Protein AF-A0A7S3T0Y3-F1 (afdb_monomer_lite)

Secondary structure (DSSP, 8-state):
----HHHHHHHHHHHHHHHHHHHHHHHHHHHHHHHHHHHHHHHHHHHHHHHHHHHHHHHHHHHHHHHHHHHHHHHHTTS-TTHHHHHHHHHHHHHHHHHHS---S--------------TT------TTTS---SS-------------------S-PPP---HHHHHHHHHTT-PPPSSTTSHHHHHHHHHHHHHHHHHHHHHHHHHHHHHHHHHHHH---HHHHHHHHHHHHHHHHHTT--

InterPro domains:
  IPR039604 Nuclear segregation protein Bfr1 [PTHR31027] (7-240)

Organism: NCBI:txid141414

Structure (mmCIF, N/CA/C/O backbone):
data_AF-A0A7S3T0Y3-F1
#
_entry.id   AF-A0A7S3T0Y3-F1
#
loop_
_atom_site.group_PDB
_atom_site.id
_atom_site.type_symbol
_atom_site.label_atom_id
_atom_site.label_alt_id
_atom_site.label_comp_id
_atom_site.label_asym_id
_atom_site.label_entity_id
_atom_site.label_seq_id
_atom_site.pdbx_PDB_ins_code
_atom_site.Cartn_x
_atom_site.Cartn_y
_atom_site.Cartn_z
_atom_site.occupancy
_atom_site.B_iso_or_equiv
_atom_site.auth_seq_id
_atom_site.auth_comp_id
_atom_site.auth_asym_id
_atom_site.auth_atom_id
_atom_site.pdbx_PDB_model_num
ATOM 1 N N . MET A 1 1 ? 24.083 -20.810 -92.369 1.00 47.91 1 MET A N 1
ATOM 2 C CA . MET A 1 1 ? 25.104 -20.615 -91.318 1.00 47.91 1 MET A CA 1
ATOM 3 C C . MET A 1 1 ? 25.286 -19.117 -91.179 1.00 47.91 1 MET A C 1
ATOM 5 O O . MET A 1 1 ? 25.983 -18.527 -91.988 1.00 47.91 1 MET A O 1
ATOM 9 N N . GLY A 1 2 ? 24.485 -18.499 -90.310 1.00 53.88 2 GLY A N 1
ATOM 10 C CA . GLY A 1 2 ? 24.448 -17.044 -90.142 1.00 53.88 2 GLY A CA 1
ATOM 11 C C . GLY A 1 2 ? 25.612 -16.555 -89.286 1.00 53.88 2 GLY A C 1
ATOM 12 O O . GLY A 1 2 ? 26.162 -17.326 -88.506 1.00 53.88 2 GLY A O 1
ATOM 13 N N . ASP A 1 3 ? 25.981 -15.298 -89.484 1.00 61.59 3 ASP A N 1
ATOM 14 C CA . ASP A 1 3 ? 27.114 -14.595 -88.888 1.00 61.59 3 ASP A CA 1
ATOM 15 C C . ASP A 1 3 ? 27.085 -14.596 -87.342 1.00 61.59 3 ASP A C 1
ATOM 17 O O . ASP A 1 3 ? 26.397 -13.800 -86.710 1.00 61.59 3 ASP A O 1
ATOM 21 N N . MET A 1 4 ? 27.804 -15.543 -86.729 1.00 67.56 4 MET A N 1
ATOM 22 C CA . MET A 1 4 ? 27.946 -15.685 -85.269 1.00 67.56 4 MET A CA 1
ATOM 23 C C . MET A 1 4 ? 29.211 -14.997 -84.725 1.00 67.56 4 MET A C 1
ATOM 25 O O . MET A 1 4 ? 29.396 -14.943 -83.512 1.00 67.56 4 MET A O 1
ATOM 29 N N . GLY A 1 5 ? 30.088 -14.480 -85.593 1.00 77.75 5 GLY A N 1
ATOM 30 C CA . GLY A 1 5 ? 31.345 -13.821 -85.218 1.00 77.75 5 GLY A CA 1
ATOM 31 C C . GLY A 1 5 ? 31.182 -12.595 -84.304 1.00 77.75 5 GLY A C 1
ATOM 32 O O . GLY A 1 5 ? 31.817 -12.566 -83.248 1.00 77.75 5 GLY A O 1
ATOM 33 N N . PRO A 1 6 ? 30.313 -11.616 -84.631 1.00 80.12 6 PRO A N 1
ATOM 34 C CA . PRO A 1 6 ? 30.110 -10.437 -83.783 1.00 80.12 6 PRO A CA 1
ATOM 35 C C . PRO A 1 6 ? 29.461 -10.781 -82.432 1.00 80.12 6 PRO A C 1
ATOM 37 O O . PRO A 1 6 ? 29.853 -10.238 -81.404 1.00 80.12 6 PRO A O 1
ATOM 40 N N . ILE A 1 7 ? 28.555 -11.764 -82.401 1.00 81.06 7 ILE A N 1
ATOM 41 C CA . ILE A 1 7 ? 27.900 -12.231 -81.165 1.00 81.06 7 ILE A CA 1
ATOM 42 C C . ILE A 1 7 ? 28.908 -12.916 -80.224 1.00 81.06 7 ILE A C 1
ATOM 44 O O . ILE A 1 7 ? 28.815 -12.787 -79.003 1.00 81.06 7 ILE A O 1
ATOM 48 N N . ILE A 1 8 ? 29.886 -13.645 -80.772 1.00 80.81 8 ILE A N 1
ATOM 49 C CA . ILE A 1 8 ? 30.951 -14.277 -79.979 1.00 80.81 8 ILE A CA 1
ATOM 50 C C . ILE A 1 8 ? 31.874 -13.212 -79.369 1.00 80.81 8 ILE A C 1
ATOM 52 O O . ILE A 1 8 ? 32.195 -13.314 -78.187 1.00 80.81 8 ILE A 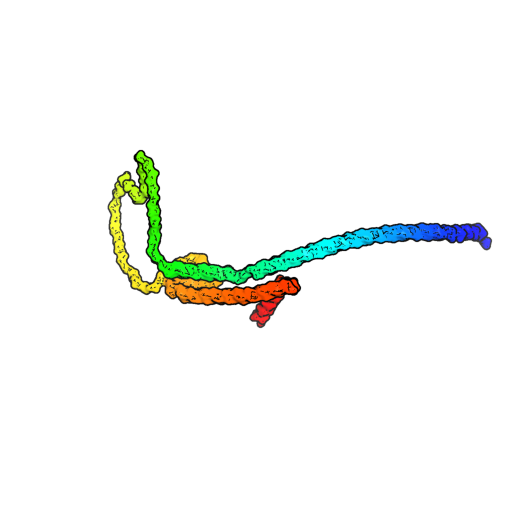O 1
ATOM 56 N N . ALA A 1 9 ? 32.230 -12.165 -80.120 1.00 82.12 9 ALA A N 1
ATOM 57 C CA . ALA A 1 9 ? 33.048 -11.061 -79.615 1.00 82.12 9 ALA A CA 1
ATOM 58 C C . ALA A 1 9 ? 32.348 -10.283 -78.483 1.00 82.12 9 ALA A C 1
ATOM 60 O O . ALA A 1 9 ? 32.937 -10.079 -77.422 1.00 82.12 9 ALA A O 1
ATOM 61 N N . GLU A 1 10 ? 31.066 -9.937 -78.647 1.00 82.12 10 GLU A N 1
ATOM 62 C CA . GLU A 1 10 ? 30.271 -9.288 -77.593 1.00 82.12 10 GLU A CA 1
ATOM 63 C C . GLU A 1 10 ? 30.148 -10.169 -76.340 1.00 82.12 10 GLU A C 1
ATOM 65 O O . GLU A 1 10 ? 30.273 -9.689 -75.209 1.00 82.12 10 GLU A O 1
ATOM 70 N N . LYS A 1 11 ? 29.962 -11.483 -76.519 1.00 84.75 11 LYS A N 1
ATOM 71 C CA . LYS A 1 11 ? 29.924 -12.442 -75.409 1.00 84.75 11 LYS A CA 1
ATOM 72 C C . LYS A 1 11 ? 31.258 -12.498 -74.664 1.00 84.75 11 LYS A C 1
ATOM 74 O O . LYS A 1 11 ? 31.254 -12.572 -73.437 1.00 84.75 11 LYS A O 1
ATOM 79 N N . GLU A 1 12 ? 32.385 -12.476 -75.368 1.00 84.69 12 GLU A N 1
ATOM 80 C CA . GLU A 1 12 ? 33.714 -12.484 -74.751 1.00 84.69 12 GLU A CA 1
ATOM 81 C C . GLU A 1 12 ? 34.021 -11.180 -74.010 1.00 84.69 12 GLU A C 1
ATOM 83 O O . GLU A 1 12 ? 34.581 -11.223 -72.914 1.00 84.69 12 GLU A O 1
ATOM 88 N N . GLU A 1 13 ? 33.615 -10.029 -74.548 1.00 84.50 13 GLU A N 1
ATOM 89 C CA . GLU A 1 13 ? 33.744 -8.741 -73.860 1.00 84.50 13 GLU A CA 1
ATOM 90 C C . GLU A 1 13 ? 32.907 -8.691 -72.579 1.00 84.50 13 GLU A C 1
ATOM 92 O O . GLU A 1 13 ? 33.410 -8.324 -71.514 1.00 84.50 13 GLU A O 1
ATOM 97 N N . ILE A 1 14 ? 31.644 -9.118 -72.647 1.00 83.88 14 ILE A N 1
ATOM 98 C CA . ILE A 1 14 ? 30.763 -9.189 -71.476 1.00 83.88 14 ILE A CA 1
ATOM 99 C C . ILE A 1 14 ? 31.303 -10.209 -70.465 1.00 83.88 14 ILE A C 1
ATOM 101 O O . ILE A 1 14 ? 31.349 -9.929 -69.267 1.00 83.88 14 ILE A O 1
ATOM 105 N N . SER A 1 15 ? 31.787 -11.363 -70.930 1.00 82.31 15 SER A N 1
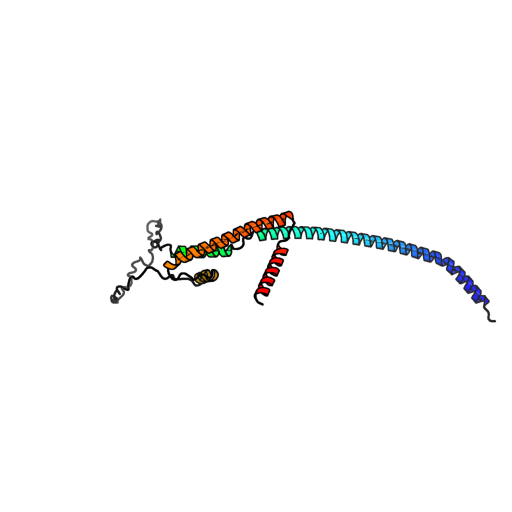ATOM 106 C CA . SER A 1 15 ? 32.363 -12.398 -70.068 1.00 82.31 15 SER A CA 1
ATOM 107 C C . SER A 1 15 ? 33.639 -11.952 -69.351 1.00 82.31 15 SER A C 1
ATOM 109 O O . SER A 1 15 ? 33.945 -12.530 -68.311 1.00 82.31 15 SER A O 1
ATOM 111 N N . LYS A 1 16 ? 34.374 -10.959 -69.869 1.00 87.50 16 LYS A N 1
ATOM 112 C CA . LYS A 1 16 ? 35.549 -10.363 -69.206 1.00 87.50 16 LYS A CA 1
ATOM 113 C C . LYS A 1 16 ? 35.163 -9.272 -68.202 1.00 87.50 16 LYS A C 1
ATOM 115 O O . LYS A 1 16 ? 35.709 -9.245 -67.106 1.00 87.50 16 LYS A O 1
ATOM 120 N N . ARG A 1 17 ? 34.146 -8.456 -68.503 1.00 85.50 17 ARG A N 1
ATOM 121 C CA . ARG A 1 17 ? 33.648 -7.405 -67.587 1.00 85.50 17 ARG A CA 1
ATOM 122 C C . ARG A 1 17 ? 32.938 -7.961 -66.344 1.00 85.50 17 ARG A C 1
ATOM 124 O O . ARG A 1 17 ? 32.927 -7.332 -65.286 1.00 85.50 17 ARG A O 1
ATOM 131 N N . ILE A 1 18 ? 32.329 -9.145 -66.445 1.00 82.56 18 ILE A N 1
ATOM 132 C CA . ILE A 1 18 ? 31.650 -9.805 -65.316 1.00 82.56 18 ILE A CA 1
ATOM 133 C C . ILE A 1 18 ? 32.613 -10.115 -64.151 1.00 82.56 18 ILE A C 1
ATOM 135 O O . ILE A 1 18 ? 32.340 -9.660 -63.043 1.00 82.56 18 ILE A O 1
ATOM 139 N N . PRO A 1 19 ? 33.725 -10.855 -64.326 1.00 84.62 19 PRO A N 1
ATOM 140 C CA . PRO A 1 19 ? 34.643 -11.148 -63.226 1.00 84.62 19 PRO A CA 1
ATOM 141 C C . PRO A 1 19 ? 35.353 -9.904 -62.680 1.00 84.62 19 PRO A C 1
ATOM 143 O O . PRO A 1 19 ? 35.719 -9.914 -61.511 1.00 84.62 19 PRO A O 1
ATOM 146 N N . GLU A 1 20 ? 35.500 -8.837 -63.472 1.00 83.94 20 GLU A N 1
ATOM 147 C CA . GLU A 1 20 ? 36.096 -7.564 -63.037 1.00 83.94 20 GLU A CA 1
ATOM 148 C C . GLU A 1 20 ? 35.174 -6.766 -62.099 1.00 83.94 20 GLU A C 1
ATOM 150 O O . GLU A 1 20 ? 35.629 -6.222 -61.098 1.00 83.94 20 GLU A O 1
ATOM 155 N N . THR A 1 21 ? 33.862 -6.761 -62.352 1.00 88.31 21 THR A N 1
ATOM 156 C CA . THR A 1 21 ? 32.872 -6.022 -61.534 1.00 88.31 21 THR A CA 1
ATOM 157 C C . THR A 1 21 ? 32.388 -6.796 -60.299 1.00 88.31 21 THR A C 1
ATOM 159 O O . THR A 1 21 ? 31.852 -6.224 -59.345 1.00 88.31 21 THR A O 1
ATOM 162 N N . MET A 1 22 ? 32.573 -8.118 -60.277 1.00 86.62 22 MET A N 1
ATOM 163 C CA . MET A 1 22 ? 32.226 -8.985 -59.144 1.00 86.62 22 MET A CA 1
ATOM 164 C C . MET A 1 22 ? 32.971 -8.672 -57.829 1.00 86.62 22 MET A C 1
ATOM 166 O O . MET A 1 22 ? 32.288 -8.634 -56.799 1.00 86.62 22 MET A O 1
ATOM 170 N N . PRO A 1 23 ? 34.306 -8.461 -57.794 1.00 91.00 23 PRO A N 1
ATOM 171 C CA . PRO A 1 23 ? 35.015 -8.119 -56.563 1.00 91.00 23 PRO A CA 1
ATOM 172 C C . PRO A 1 23 ? 34.569 -6.765 -56.015 1.00 91.00 23 PRO A C 1
ATOM 174 O O . PRO A 1 23 ? 34.269 -6.691 -54.831 1.00 91.00 23 PRO A O 1
ATOM 177 N N . GLU A 1 24 ? 34.410 -5.749 -56.868 1.00 88.75 24 GLU A N 1
ATOM 178 C CA . GLU A 1 24 ? 33.928 -4.417 -56.468 1.00 88.75 24 GLU A CA 1
ATOM 179 C C . GLU A 1 24 ? 32.523 -4.477 -55.856 1.00 88.75 24 GLU A C 1
ATOM 181 O O . GLU A 1 24 ? 32.228 -3.858 -54.835 1.00 88.75 24 GLU A O 1
ATOM 186 N N . ARG A 1 25 ? 31.632 -5.290 -56.431 1.00 91.38 25 ARG A N 1
ATOM 187 C CA . ARG A 1 25 ? 30.303 -5.513 -55.851 1.00 91.38 25 ARG A CA 1
ATOM 188 C C . ARG A 1 25 ? 30.384 -6.227 -54.502 1.00 91.38 25 ARG A C 1
ATOM 190 O O . ARG A 1 25 ? 29.569 -5.960 -53.619 1.00 91.38 25 ARG A O 1
ATOM 197 N N . ASN A 1 26 ? 31.291 -7.188 -54.355 1.00 92.50 26 ASN A N 1
ATOM 198 C CA . ASN A 1 26 ? 31.434 -7.938 -53.112 1.00 92.50 26 ASN A CA 1
ATOM 199 C C . ASN A 1 26 ? 32.039 -7.060 -52.005 1.00 92.50 26 ASN A C 1
ATOM 201 O O . ASN A 1 26 ? 31.485 -7.055 -50.911 1.00 92.50 26 ASN A O 1
ATOM 205 N N . THR A 1 27 ? 33.052 -6.235 -52.296 1.00 94.06 27 THR A N 1
ATOM 206 C CA . THR A 1 27 ? 33.611 -5.278 -51.323 1.00 94.06 27 THR A CA 1
ATOM 207 C C . THR A 1 27 ? 32.564 -4.264 -50.873 1.00 94.06 27 THR A C 1
ATOM 209 O O . THR A 1 27 ? 32.367 -4.094 -49.675 1.00 94.06 27 THR A O 1
ATOM 212 N N . LEU A 1 28 ? 31.795 -3.681 -51.801 1.00 93.38 28 LEU A N 1
ATOM 213 C CA . LEU A 1 28 ? 30.708 -2.757 -51.455 1.00 93.38 28 LEU A CA 1
ATOM 214 C C . LEU A 1 28 ? 29.619 -3.421 -50.596 1.00 93.38 28 LEU A C 1
ATOM 216 O O . LEU A 1 28 ? 29.077 -2.798 -49.683 1.00 93.38 28 LEU A O 1
ATOM 220 N N . ARG A 1 29 ? 29.292 -4.694 -50.860 1.00 94.31 29 ARG A N 1
ATOM 221 C CA . ARG A 1 29 ? 28.343 -5.460 -50.033 1.00 94.31 29 ARG A CA 1
ATOM 222 C C . ARG A 1 29 ? 28.892 -5.738 -48.643 1.00 94.31 29 ARG A C 1
ATOM 224 O O . ARG A 1 29 ? 28.132 -5.650 -47.681 1.00 94.31 29 ARG A O 1
ATOM 231 N N . ASP A 1 30 ? 30.165 -6.086 -48.535 1.00 95.62 30 ASP A N 1
ATOM 232 C CA . ASP A 1 30 ? 30.789 -6.417 -47.258 1.00 95.62 30 ASP A CA 1
ATOM 233 C C . ASP A 1 30 ? 30.996 -5.162 -46.401 1.00 95.62 30 ASP A C 1
ATOM 235 O O . ASP A 1 30 ? 30.686 -5.186 -45.212 1.00 95.62 30 ASP A O 1
ATOM 239 N N . GLU A 1 31 ? 31.369 -4.030 -47.002 1.00 95.31 31 GLU A N 1
ATOM 240 C CA . GLU A 1 31 ? 31.413 -2.723 -46.334 1.00 95.31 31 GLU A CA 1
ATOM 241 C C . GLU A 1 31 ? 30.031 -2.270 -45.853 1.00 95.31 31 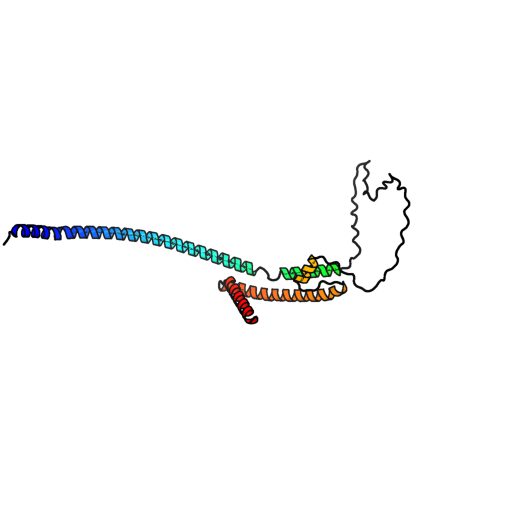GLU A C 1
ATOM 243 O O . GLU A 1 31 ? 29.885 -1.788 -44.727 1.00 95.31 31 GLU A O 1
ATOM 248 N N . PHE A 1 32 ? 28.997 -2.437 -46.686 1.00 95.94 32 PHE A N 1
ATOM 249 C CA . PHE A 1 32 ? 27.626 -2.117 -46.295 1.00 95.94 32 PHE A CA 1
ATOM 250 C C . PHE A 1 32 ? 27.156 -3.006 -45.139 1.00 95.94 32 PHE A C 1
ATOM 252 O O . PHE A 1 32 ? 26.620 -2.502 -44.154 1.00 95.94 32 PHE A O 1
ATOM 259 N N . ARG A 1 33 ? 27.416 -4.317 -45.212 1.00 96.00 33 ARG A N 1
ATOM 260 C CA . ARG A 1 33 ? 27.099 -5.264 -44.135 1.00 96.00 33 ARG A CA 1
ATOM 261 C C . ARG A 1 33 ? 27.860 -4.956 -42.851 1.00 96.00 33 ARG A C 1
ATOM 263 O O . ARG A 1 33 ? 27.278 -5.102 -41.782 1.00 96.00 33 ARG A O 1
ATOM 270 N N . ALA A 1 34 ? 29.125 -4.547 -42.933 1.00 96.31 34 ALA A N 1
ATOM 271 C CA . ALA A 1 34 ? 29.917 -4.168 -41.766 1.00 96.31 34 ALA A CA 1
ATOM 272 C C . ALA A 1 34 ? 29.298 -2.954 -41.057 1.00 96.31 34 ALA A C 1
ATOM 274 O O . ALA A 1 34 ? 28.994 -3.030 -39.868 1.00 96.31 34 ALA A O 1
ATOM 275 N N . LYS A 1 35 ? 28.986 -1.890 -41.809 1.00 95.31 35 LYS A N 1
ATOM 276 C CA . LYS A 1 35 ? 28.321 -0.688 -41.275 1.00 95.31 35 LYS A CA 1
ATOM 277 C C . LYS A 1 35 ? 26.928 -0.990 -40.722 1.00 95.31 35 LYS A C 1
ATOM 279 O O . LYS A 1 35 ? 26.544 -0.472 -39.677 1.00 95.31 35 LYS A O 1
ATOM 284 N N . GLU A 1 36 ? 26.167 -1.851 -41.395 1.00 96.19 36 GLU A N 1
ATOM 285 C CA . GLU A 1 36 ? 24.853 -2.282 -40.918 1.00 96.19 36 GLU A CA 1
ATOM 286 C C . GLU A 1 36 ? 24.959 -3.077 -39.608 1.00 96.19 36 GLU A C 1
ATOM 288 O O . GLU A 1 36 ? 24.166 -2.864 -38.691 1.00 96.19 36 GLU A O 1
ATOM 293 N N . GLN A 1 37 ? 25.947 -3.965 -39.481 1.00 96.44 37 GLN A N 1
ATOM 294 C CA . GLN A 1 37 ? 26.194 -4.706 -38.244 1.00 96.44 37 GLN A CA 1
ATOM 295 C C . GLN A 1 37 ? 26.623 -3.789 -37.097 1.00 96.44 37 GLN A C 1
ATOM 297 O O . GLN A 1 37 ? 26.148 -3.975 -35.980 1.00 96.44 37 GLN A O 1
ATOM 302 N N . GLU A 1 38 ? 27.483 -2.802 -37.349 1.00 96.81 38 GLU A N 1
ATOM 303 C CA . GLU A 1 38 ? 27.880 -1.799 -36.352 1.00 96.81 38 GLU A CA 1
ATOM 304 C C . GLU A 1 38 ? 26.680 -0.985 -35.865 1.00 96.81 38 GLU A C 1
ATOM 306 O O . GLU A 1 38 ? 26.466 -0.855 -34.660 1.00 96.81 38 GLU A O 1
ATOM 311 N N . TYR A 1 39 ? 25.842 -0.511 -36.790 1.00 96.12 39 TYR A N 1
ATOM 312 C CA . TYR A 1 39 ? 24.625 0.215 -36.442 1.00 96.12 39 TYR A CA 1
ATOM 313 C C . TYR A 1 39 ? 23.645 -0.650 -35.639 1.00 96.12 39 TYR A C 1
ATOM 315 O O . TYR A 1 39 ? 23.097 -0.197 -34.634 1.00 96.12 39 TYR A O 1
ATOM 323 N N . ARG A 1 40 ? 23.446 -1.914 -36.037 1.00 96.50 40 ARG A N 1
ATOM 324 C CA . ARG A 1 40 ? 22.601 -2.862 -35.294 1.00 96.50 40 ARG A CA 1
ATOM 325 C C . ARG A 1 40 ? 23.136 -3.103 -33.882 1.00 96.50 40 ARG A C 1
ATOM 327 O O . ARG A 1 40 ? 22.359 -2.997 -32.941 1.00 96.50 40 ARG A O 1
ATOM 334 N N . LYS A 1 41 ? 24.445 -3.332 -33.722 1.00 97.31 41 LYS A N 1
ATOM 335 C CA . LYS A 1 41 ? 25.092 -3.492 -32.407 1.00 97.31 41 LYS A CA 1
ATOM 336 C C . LYS A 1 41 ? 24.880 -2.268 -31.519 1.00 97.31 41 LYS A C 1
ATOM 338 O O . LYS A 1 41 ? 24.433 -2.424 -30.391 1.00 97.31 41 LYS A O 1
ATOM 343 N N . TYR A 1 42 ? 25.099 -1.065 -32.050 1.00 96.88 42 TYR A N 1
ATOM 344 C CA . TYR A 1 42 ? 24.840 0.177 -31.319 1.00 96.88 42 TYR A CA 1
ATOM 345 C C . TYR A 1 42 ? 23.371 0.292 -30.875 1.00 96.88 42 TYR A C 1
ATOM 347 O O . TYR A 1 42 ? 23.078 0.597 -29.720 1.00 96.88 42 TYR A O 1
ATOM 355 N N . MET A 1 43 ? 22.422 -0.000 -31.769 1.00 96.62 43 MET A N 1
ATOM 356 C CA . MET A 1 43 ? 20.994 0.042 -31.440 1.00 96.62 43 MET A CA 1
ATOM 357 C C . MET A 1 43 ? 20.589 -1.021 -30.410 1.00 96.62 43 MET A C 1
ATOM 359 O O . MET A 1 43 ? 19.731 -0.758 -29.562 1.00 96.62 43 MET A O 1
ATOM 363 N N . ASP A 1 44 ? 21.195 -2.204 -30.464 1.00 96.69 44 ASP A N 1
ATOM 364 C CA . ASP A 1 44 ? 20.966 -3.274 -29.497 1.00 96.69 44 ASP A CA 1
ATOM 365 C C . ASP A 1 44 ? 21.561 -2.928 -28.126 1.00 96.69 44 ASP A C 1
ATOM 367 O O . ASP A 1 44 ? 20.898 -3.158 -27.116 1.00 96.69 44 ASP A O 1
ATOM 371 N N . GLU A 1 45 ? 22.733 -2.290 -28.071 1.00 95.94 45 GLU A N 1
ATOM 372 C CA . GLU A 1 45 ? 23.325 -1.758 -26.837 1.00 95.94 45 GLU A CA 1
ATOM 373 C C . GLU A 1 45 ? 22.427 -0.693 -26.196 1.00 95.94 45 GLU A C 1
ATOM 375 O O . GLU A 1 45 ? 22.104 -0.790 -25.011 1.00 95.94 45 GLU A O 1
ATOM 380 N N . VAL A 1 46 ? 21.925 0.263 -26.985 1.00 96.19 46 VAL A N 1
ATOM 381 C CA . VAL A 1 46 ? 20.979 1.287 -26.508 1.00 96.19 46 VAL A CA 1
ATOM 382 C C . VAL A 1 46 ? 19.684 0.649 -25.995 1.00 96.19 46 VAL A C 1
ATOM 384 O O . VAL A 1 46 ? 19.147 1.060 -24.961 1.00 96.19 46 VAL A O 1
ATOM 387 N N . ARG A 1 47 ? 19.156 -0.367 -26.693 1.00 96.12 47 ARG A N 1
ATOM 388 C CA . ARG A 1 47 ? 17.955 -1.088 -26.247 1.00 96.12 47 ARG A CA 1
ATOM 389 C C . ARG A 1 47 ? 18.226 -1.857 -24.955 1.00 96.12 47 ARG A C 1
ATOM 391 O O . ARG A 1 47 ? 17.401 -1.790 -24.045 1.00 96.12 47 ARG A O 1
ATOM 398 N N . ALA A 1 48 ? 19.360 -2.543 -24.858 1.00 96.56 48 ALA A N 1
ATOM 399 C CA . ALA A 1 48 ? 19.758 -3.294 -23.674 1.00 96.56 48 ALA A CA 1
ATOM 400 C C . ALA A 1 48 ? 19.953 -2.371 -22.464 1.00 96.56 48 ALA A C 1
ATOM 402 O O . ALA A 1 48 ? 19.510 -2.703 -21.368 1.00 96.56 48 ALA A O 1
ATOM 403 N N . GLU A 1 49 ? 20.547 -1.190 -22.648 1.00 94.62 49 GLU A N 1
ATOM 404 C CA . GLU A 1 49 ? 20.714 -0.205 -21.577 1.00 94.62 49 GLU A CA 1
ATOM 405 C C . GLU A 1 49 ? 19.362 0.324 -21.075 1.00 94.62 49 GLU A C 1
ATOM 407 O O . GLU A 1 49 ? 19.126 0.390 -19.867 1.00 94.62 49 GLU A O 1
ATOM 412 N N . ARG A 1 50 ? 18.429 0.632 -21.987 1.00 95.31 50 ARG A N 1
ATOM 413 C CA . ARG A 1 50 ? 17.061 1.036 -21.618 1.00 95.31 50 ARG A CA 1
ATOM 414 C C . ARG A 1 50 ? 16.304 -0.074 -20.899 1.00 95.31 50 ARG A C 1
ATOM 416 O O . ARG A 1 50 ? 15.617 0.202 -19.921 1.00 95.31 50 ARG A O 1
ATOM 423 N N . GLN A 1 51 ? 16.428 -1.316 -21.366 1.00 95.06 51 GLN A N 1
ATOM 424 C CA . GLN A 1 51 ? 15.802 -2.464 -20.713 1.00 95.06 51 GLN A CA 1
ATOM 425 C C . GLN A 1 51 ? 16.366 -2.678 -19.309 1.00 95.06 51 GLN A C 1
ATOM 427 O O . GLN A 1 51 ? 15.584 -2.844 -18.383 1.00 95.06 51 GLN A O 1
ATOM 432 N N . LYS A 1 52 ? 17.689 -2.592 -19.125 1.00 95.56 52 LYS A N 1
ATOM 433 C CA . LYS A 1 52 ? 18.321 -2.684 -17.800 1.00 95.56 52 LYS A CA 1
ATOM 434 C C . LYS A 1 52 ? 17.802 -1.606 -16.849 1.00 95.56 52 LYS A C 1
ATOM 436 O O . LYS A 1 52 ? 17.339 -1.947 -15.770 1.00 95.56 52 LYS A O 1
ATOM 441 N N . LYS A 1 53 ? 17.778 -0.340 -17.284 1.00 95.12 53 LYS A N 1
ATOM 442 C CA . LYS A 1 53 ? 17.233 0.780 -16.493 1.00 95.12 53 LYS A CA 1
ATOM 443 C C . LYS A 1 53 ? 15.762 0.571 -16.125 1.00 95.12 53 LYS A C 1
ATOM 445 O O . LYS A 1 53 ? 15.381 0.762 -14.978 1.00 95.12 53 LYS A O 1
ATOM 450 N N . SER A 1 54 ? 14.938 0.138 -17.080 1.00 93.69 54 SER A N 1
ATOM 451 C CA . SER A 1 54 ? 13.515 -0.121 -16.832 1.00 93.69 54 SER A CA 1
ATOM 452 C C . SER A 1 54 ? 13.281 -1.309 -15.897 1.00 93.69 54 SER A C 1
ATOM 454 O O . SER A 1 54 ? 12.351 -1.263 -15.095 1.00 93.69 54 SER A O 1
ATOM 456 N N . MET A 1 55 ? 14.089 -2.366 -15.999 1.00 94.94 55 MET A N 1
ATOM 457 C CA . MET A 1 55 ? 14.014 -3.521 -15.104 1.00 94.94 55 MET A CA 1
ATOM 458 C C . MET A 1 55 ? 14.441 -3.141 -13.689 1.00 94.94 55 MET A C 1
ATOM 460 O O . MET A 1 55 ? 13.724 -3.460 -12.751 1.00 94.94 55 MET A O 1
ATOM 464 N N . GLU A 1 56 ? 15.532 -2.390 -13.541 1.00 93.81 56 GLU A N 1
ATOM 465 C CA . GLU A 1 56 ? 16.007 -1.903 -12.243 1.00 93.81 56 GLU A CA 1
ATOM 466 C C . GLU A 1 56 ? 14.984 -0.976 -11.571 1.00 93.81 56 GLU A C 1
ATOM 468 O O . GLU A 1 56 ? 14.658 -1.162 -10.400 1.00 93.81 56 GLU A O 1
ATOM 473 N N . GLU A 1 57 ? 14.396 -0.034 -12.316 1.00 93.62 57 GLU A N 1
ATOM 474 C CA . GLU A 1 57 ? 13.336 0.835 -11.797 1.00 93.62 57 GLU A CA 1
ATOM 475 C C . GLU A 1 57 ? 12.095 0.028 -11.392 1.00 93.62 57 GLU A C 1
ATOM 477 O O . GLU A 1 57 ? 11.509 0.265 -10.337 1.00 93.62 57 GLU A O 1
ATOM 482 N N . ARG A 1 58 ? 11.697 -0.958 -12.205 1.00 93.44 58 ARG A N 1
ATOM 483 C CA . ARG A 1 58 ? 10.562 -1.831 -11.888 1.00 93.44 58 ARG A CA 1
ATOM 484 C C . ARG A 1 58 ? 10.839 -2.678 -10.650 1.00 93.44 58 ARG A C 1
ATOM 486 O O . ARG A 1 58 ? 9.955 -2.814 -9.814 1.00 93.44 58 ARG A O 1
ATOM 493 N N . GLU A 1 59 ? 12.039 -3.228 -10.514 1.00 94.12 59 GLU A N 1
ATOM 494 C CA . GLU A 1 59 ? 12.450 -3.991 -9.336 1.00 94.12 59 GLU A CA 1
ATOM 495 C C . GLU A 1 59 ? 12.495 -3.118 -8.081 1.00 94.12 59 GLU A C 1
ATOM 497 O O . GLU A 1 59 ? 12.036 -3.555 -7.028 1.00 94.12 59 GLU A O 1
ATOM 502 N N . ALA A 1 60 ? 12.990 -1.881 -8.178 1.00 93.38 60 ALA A N 1
ATOM 503 C CA . ALA A 1 60 ? 12.976 -0.926 -7.072 1.00 93.38 60 ALA A CA 1
ATOM 504 C C . ALA A 1 60 ? 11.542 -0.579 -6.650 1.00 93.38 60 ALA A C 1
ATOM 506 O O . ALA A 1 60 ? 11.211 -0.646 -5.468 1.00 93.38 60 ALA A O 1
ATOM 507 N N . ARG A 1 61 ? 10.669 -0.296 -7.623 1.00 91.69 61 ARG A N 1
ATOM 508 C CA . ARG A 1 61 ? 9.260 0.021 -7.374 1.00 91.69 61 ARG A CA 1
ATOM 509 C C . ARG A 1 61 ? 8.508 -1.165 -6.774 1.00 91.69 61 ARG A C 1
ATOM 511 O O . ARG A 1 61 ? 7.730 -0.987 -5.847 1.00 91.69 61 ARG A O 1
ATOM 518 N N . ASN A 1 62 ? 8.758 -2.376 -7.270 1.00 88.88 62 ASN A N 1
ATOM 519 C CA . ASN A 1 62 ? 8.177 -3.596 -6.712 1.00 88.88 62 ASN A CA 1
ATOM 520 C C . ASN A 1 62 ? 8.616 -3.793 -5.255 1.00 88.88 62 ASN A C 1
ATOM 522 O O . ASN A 1 62 ? 7.764 -4.019 -4.407 1.00 88.88 62 ASN A O 1
ATOM 526 N N . LYS A 1 63 ? 9.908 -3.614 -4.940 1.00 88.81 63 LYS A N 1
ATOM 527 C CA . LYS A 1 63 ? 10.411 -3.696 -3.557 1.00 88.81 63 LYS A CA 1
ATOM 528 C C . LYS A 1 63 ? 9.752 -2.661 -2.643 1.00 88.81 63 LYS A C 1
ATOM 530 O O . LYS A 1 63 ? 9.401 -2.990 -1.516 1.00 88.81 63 LYS A O 1
ATOM 535 N N . GLU A 1 64 ? 9.566 -1.430 -3.114 1.00 87.19 64 GLU A N 1
ATOM 536 C CA . GLU A 1 64 ? 8.862 -0.389 -2.355 1.00 87.19 64 GLU A CA 1
ATOM 537 C C . GLU A 1 64 ? 7.392 -0.760 -2.120 1.00 87.19 64 GLU A C 1
ATOM 539 O O . GLU A 1 64 ? 6.911 -0.686 -0.989 1.00 87.19 64 GLU A O 1
ATOM 544 N N . TYR A 1 65 ? 6.690 -1.232 -3.154 1.00 83.12 65 TYR A N 1
ATOM 545 C CA . TYR A 1 65 ? 5.317 -1.713 -3.011 1.00 83.12 65 TYR A CA 1
ATOM 546 C C . TYR A 1 65 ? 5.211 -2.891 -2.046 1.00 83.12 65 TYR A C 1
ATOM 548 O O . TYR A 1 65 ? 4.287 -2.910 -1.237 1.00 83.12 65 TYR A O 1
ATOM 556 N N . ASP A 1 66 ? 6.151 -3.834 -2.088 1.00 83.62 66 ASP A N 1
ATOM 557 C CA . ASP A 1 66 ? 6.180 -4.980 -1.182 1.00 83.62 66 ASP A CA 1
ATOM 558 C C . ASP A 1 66 ? 6.396 -4.531 0.271 1.00 83.62 66 ASP A C 1
ATOM 560 O O . ASP A 1 66 ? 5.734 -5.035 1.179 1.00 83.62 66 ASP A O 1
ATOM 564 N N . LEU A 1 67 ? 7.259 -3.536 0.509 1.00 80.75 67 LEU A N 1
ATOM 565 C CA . LEU A 1 67 ? 7.452 -2.948 1.839 1.00 80.75 67 LEU A CA 1
ATOM 566 C C . LEU A 1 67 ? 6.184 -2.253 2.345 1.00 80.75 67 LEU A C 1
ATOM 568 O O . LEU A 1 67 ? 5.747 -2.521 3.462 1.00 80.75 67 LEU A O 1
ATOM 572 N N . VAL A 1 68 ? 5.563 -1.406 1.522 1.00 84.88 68 VAL A N 1
ATOM 573 C CA . VAL A 1 68 ? 4.323 -0.702 1.886 1.00 84.88 68 VAL A CA 1
ATOM 574 C C . VAL A 1 68 ? 3.176 -1.687 2.107 1.00 84.88 68 VAL A C 1
ATOM 576 O O . VAL A 1 68 ? 2.376 -1.516 3.025 1.00 84.88 68 VAL A O 1
ATOM 579 N N . ARG A 1 69 ? 3.089 -2.744 1.294 1.00 84.06 69 ARG A N 1
ATOM 580 C CA . ARG A 1 69 ? 2.091 -3.804 1.450 1.00 84.06 69 ARG A CA 1
ATOM 581 C C . ARG A 1 69 ? 2.271 -4.536 2.775 1.00 84.06 69 ARG A C 1
ATOM 583 O O . ARG A 1 69 ? 1.288 -4.712 3.488 1.00 84.06 69 ARG A O 1
ATOM 590 N N . ARG A 1 70 ? 3.508 -4.896 3.134 1.00 75.81 70 ARG A N 1
ATOM 591 C CA . ARG A 1 70 ? 3.832 -5.521 4.427 1.00 75.81 70 ARG A CA 1
ATOM 592 C C . ARG A 1 70 ? 3.520 -4.608 5.610 1.00 75.81 70 ARG A C 1
ATOM 594 O O . ARG A 1 70 ? 2.995 -5.086 6.607 1.00 75.81 70 ARG A O 1
ATOM 601 N N . GLN A 1 71 ? 3.791 -3.308 5.490 1.00 78.06 71 GLN A N 1
ATOM 602 C CA . GLN A 1 71 ? 3.446 -2.327 6.523 1.00 78.06 71 GLN A CA 1
ATOM 603 C C . GLN A 1 71 ? 1.933 -2.229 6.722 1.00 78.06 71 GLN A C 1
ATOM 605 O O . GLN A 1 71 ? 1.459 -2.442 7.827 1.00 78.06 71 GLN A O 1
ATOM 610 N N . ARG A 1 72 ? 1.160 -2.027 5.648 1.00 81.69 72 ARG A N 1
ATOM 611 C CA . ARG A 1 72 ? -0.309 -1.968 5.740 1.00 81.69 72 ARG A CA 1
ATOM 612 C C . ARG A 1 72 ? -0.922 -3.259 6.267 1.00 81.69 72 ARG A C 1
ATOM 614 O O . ARG A 1 72 ? -1.909 -3.217 6.986 1.00 81.69 72 ARG A O 1
ATOM 621 N N . ALA A 1 73 ? -0.356 -4.400 5.887 1.00 78.25 73 ALA A N 1
ATOM 622 C CA . ALA A 1 73 ? -0.752 -5.695 6.415 1.00 78.25 73 ALA A CA 1
ATOM 623 C C . ALA A 1 73 ? -0.519 -5.784 7.932 1.00 78.25 73 ALA A C 1
ATOM 625 O O . ALA A 1 73 ? -1.403 -6.239 8.651 1.00 78.25 73 ALA A O 1
ATOM 626 N N . ALA A 1 74 ? 0.634 -5.317 8.420 1.00 74.06 74 ALA A N 1
ATOM 627 C CA . ALA A 1 74 ? 0.915 -5.249 9.850 1.00 74.06 74 ALA A CA 1
ATOM 628 C C . ALA A 1 74 ? -0.025 -4.271 10.576 1.00 74.06 74 ALA A C 1
ATOM 630 O O . ALA A 1 74 ? -0.556 -4.628 11.621 1.00 74.06 74 ALA A O 1
ATOM 631 N N . ASP A 1 75 ? -0.284 -3.095 9.997 1.00 77.75 75 ASP A N 1
ATOM 632 C CA . ASP A 1 75 ? -1.194 -2.094 10.567 1.00 77.75 75 ASP A CA 1
ATOM 633 C C . ASP A 1 75 ? -2.639 -2.618 10.638 1.00 77.75 75 ASP A C 1
ATOM 635 O O . ASP A 1 75 ? -3.313 -2.438 11.648 1.00 77.75 75 ASP A O 1
ATOM 639 N N . LYS A 1 76 ? -3.110 -3.333 9.606 1.00 80.31 76 LYS A N 1
ATOM 640 C CA . LYS A 1 76 ? -4.439 -3.970 9.602 1.00 80.31 76 LYS A CA 1
ATOM 641 C C . LYS A 1 76 ? -4.554 -5.040 10.690 1.00 80.31 76 LYS A C 1
ATOM 643 O O . LYS A 1 76 ? -5.598 -5.168 11.316 1.00 80.31 76 LYS A O 1
ATOM 648 N N . LEU A 1 77 ? -3.482 -5.792 10.945 1.00 71.88 77 LEU A N 1
ATOM 649 C CA . LEU A 1 77 ? -3.441 -6.754 12.048 1.00 71.88 77 LEU A CA 1
ATOM 650 C C . LEU A 1 77 ? -3.459 -6.086 13.428 1.00 71.88 77 LEU A C 1
ATOM 652 O O . LEU A 1 77 ? -3.657 -6.782 14.415 1.00 71.88 77 LEU A O 1
ATOM 656 N N . ASP A 1 78 ? -3.231 -4.778 13.532 1.00 72.25 78 ASP A N 1
ATOM 657 C CA . ASP A 1 78 ? -3.315 -4.049 14.797 1.00 72.25 78 ASP A CA 1
ATOM 658 C C . ASP A 1 78 ? -4.742 -3.540 15.076 1.00 72.25 78 ASP A C 1
ATOM 660 O O . ASP A 1 78 ? -5.051 -3.176 16.213 1.00 72.25 78 ASP A O 1
ATOM 664 N N . GLU A 1 79 ? -5.637 -3.576 14.083 1.00 75.94 79 GLU A N 1
ATOM 665 C CA . GLU A 1 79 ? -7.061 -3.300 14.267 1.00 75.94 79 GLU A CA 1
ATOM 666 C C . GLU A 1 79 ? -7.724 -4.470 15.003 1.00 75.94 79 GLU A C 1
ATOM 668 O O . GLU A 1 79 ? -7.921 -5.556 14.460 1.00 75.94 79 GLU A O 1
ATOM 673 N N . GLN A 1 80 ? -8.055 -4.248 16.276 1.00 73.56 80 GLN A N 1
ATOM 674 C CA . GLN A 1 80 ? -8.674 -5.261 17.122 1.00 73.56 80 GLN A CA 1
ATOM 675 C C . GLN A 1 80 ? -10.084 -5.615 16.606 1.00 73.56 80 GLN A C 1
ATOM 677 O O . GLN A 1 80 ? -10.959 -4.742 16.554 1.00 73.56 80 GLN A O 1
ATOM 682 N N . PRO A 1 81 ? -10.353 -6.886 16.259 1.00 70.31 81 PRO A N 1
ATOM 683 C CA . PRO A 1 81 ? -11.691 -7.337 15.939 1.00 70.31 81 PRO A CA 1
ATOM 684 C C . PRO A 1 81 ? -12.544 -7.307 17.206 1.00 70.31 81 PRO A C 1
ATOM 686 O O . PRO A 1 81 ? -12.070 -7.574 18.310 1.00 70.31 81 PRO A O 1
ATOM 689 N N . HIS A 1 82 ? -13.820 -6.981 17.031 1.00 82.69 82 HIS A N 1
ATOM 690 C CA . HIS A 1 82 ? -14.833 -6.900 18.084 1.00 82.69 82 HIS A CA 1
ATOM 691 C C . HIS A 1 82 ? -14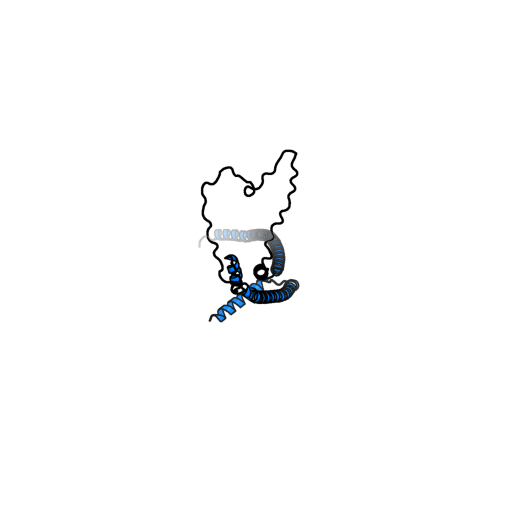.821 -5.660 18.992 1.00 82.69 82 HIS A C 1
ATOM 693 O O . HIS A 1 82 ? -15.576 -5.609 19.964 1.00 82.69 82 HIS A O 1
ATOM 699 N N . VAL A 1 83 ? -14.042 -4.614 18.678 1.00 84.06 83 VAL A N 1
ATOM 700 C CA . VAL A 1 83 ? -14.106 -3.330 19.416 1.00 84.06 83 VAL A CA 1
ATOM 701 C C . VAL A 1 83 ? -15.510 -2.718 19.362 1.00 84.06 83 VAL A C 1
ATOM 703 O O . VAL A 1 83 ? -15.998 -2.195 20.366 1.00 84.06 83 VAL A O 1
ATOM 706 N N . ALA A 1 84 ? -16.195 -2.796 18.219 1.00 84.31 84 ALA A N 1
ATOM 707 C CA . ALA A 1 84 ? -17.544 -2.251 18.069 1.00 84.31 84 ALA A CA 1
ATOM 708 C C . ALA A 1 84 ? -18.566 -3.008 18.939 1.00 84.31 84 ALA A C 1
ATOM 710 O O . ALA A 1 84 ? -19.413 -2.399 19.585 1.00 84.31 84 ALA A O 1
ATOM 711 N N . GLU A 1 85 ? -18.452 -4.329 19.017 1.00 83.19 85 GLU A N 1
ATOM 712 C CA . GLU A 1 85 ? -19.330 -5.204 19.787 1.00 83.19 85 GLU A CA 1
ATOM 713 C C . GLU A 1 85 ? -19.069 -5.072 21.290 1.00 83.19 85 GLU A C 1
ATOM 715 O O . GLU A 1 85 ? -20.018 -4.950 22.063 1.00 83.19 85 GLU A O 1
ATOM 720 N N . MET A 1 86 ? -17.803 -5.000 21.715 1.00 85.31 86 MET A N 1
ATOM 721 C CA . MET A 1 86 ? -17.466 -4.726 23.116 1.00 85.31 86 MET A CA 1
ATOM 722 C C . MET A 1 86 ? -17.984 -3.355 23.554 1.00 85.31 86 MET A C 1
ATOM 724 O O . MET A 1 86 ? -18.627 -3.250 24.596 1.00 85.31 86 MET A O 1
ATOM 728 N N . THR A 1 87 ? -17.764 -2.310 22.749 1.00 86.75 87 THR A N 1
ATOM 729 C CA . THR A 1 87 ? -18.262 -0.961 23.068 1.00 86.75 87 THR A CA 1
ATOM 730 C C . THR A 1 87 ? -19.788 -0.901 23.082 1.00 86.75 87 THR A C 1
ATOM 732 O O . THR A 1 87 ? -20.360 -0.236 23.945 1.00 86.75 87 THR A O 1
ATOM 735 N N . LEU A 1 88 ? -20.470 -1.636 22.199 1.00 87.88 88 LEU A N 1
ATOM 736 C CA . LEU A 1 88 ? -21.926 -1.772 22.212 1.00 87.88 88 LEU A CA 1
ATOM 737 C C . LEU A 1 88 ? -22.428 -2.460 23.495 1.00 87.88 88 LEU A C 1
ATOM 739 O O . LEU A 1 88 ? -23.385 -1.994 24.121 1.00 87.88 88 LEU A O 1
ATOM 743 N N . ILE A 1 89 ? -21.770 -3.535 23.933 1.00 87.19 89 ILE A N 1
ATOM 744 C CA . ILE A 1 89 ? -22.094 -4.222 25.193 1.00 87.19 89 ILE A CA 1
ATOM 745 C C . ILE A 1 89 ? -21.830 -3.303 26.392 1.00 87.19 89 ILE A C 1
ATOM 747 O O . ILE A 1 89 ? -22.657 -3.196 27.293 1.00 87.19 89 ILE A O 1
ATOM 751 N N . GLU A 1 90 ? -20.726 -2.559 26.400 1.00 87.25 90 GLU A N 1
ATOM 752 C CA . GLU A 1 90 ? -20.431 -1.580 27.450 1.00 87.25 90 GLU A CA 1
ATOM 753 C C . GLU A 1 90 ? -21.463 -0.449 27.508 1.00 87.25 90 GLU A C 1
ATOM 755 O O . GLU A 1 90 ? -21.910 -0.079 28.596 1.00 87.25 90 GLU A O 1
ATOM 760 N N . GLN A 1 91 ? -21.898 0.066 26.355 1.00 87.12 91 GLN A N 1
ATOM 761 C CA . GLN A 1 91 ? -22.955 1.074 26.265 1.00 87.12 91 GLN A CA 1
ATOM 762 C C . GLN A 1 91 ? -24.302 0.538 26.764 1.00 87.12 91 GLN A C 1
ATOM 764 O O . GLN A 1 91 ? -25.001 1.231 27.508 1.00 87.12 91 GLN A O 1
ATOM 769 N N . THR A 1 92 ? -24.666 -0.698 26.411 1.00 84.31 92 THR A N 1
ATOM 770 C CA . THR A 1 92 ? -25.914 -1.319 26.889 1.00 84.31 92 THR A CA 1
ATOM 771 C C . THR A 1 92 ? -25.857 -1.643 28.378 1.00 84.31 92 THR A C 1
ATOM 773 O O . THR A 1 92 ? -26.817 -1.361 29.095 1.00 84.31 92 THR A O 1
ATOM 776 N N . MET A 1 93 ? -24.715 -2.099 28.898 1.00 86.00 93 MET A N 1
ATOM 777 C CA . MET A 1 93 ? -24.491 -2.225 30.339 1.00 86.00 93 MET A CA 1
ATOM 778 C C . MET A 1 93 ? -24.571 -0.873 31.053 1.00 86.00 93 MET A C 1
ATOM 780 O O . MET A 1 93 ? -25.166 -0.791 32.126 1.00 86.00 93 MET A O 1
ATOM 784 N N . ALA A 1 94 ? -23.996 0.193 30.488 1.00 86.50 94 ALA A N 1
ATOM 785 C CA . ALA A 1 94 ? -24.078 1.539 31.049 1.00 86.50 94 ALA A CA 1
ATOM 786 C C . ALA A 1 94 ? -25.528 2.045 31.080 1.00 86.50 94 ALA A C 1
ATOM 788 O O . ALA A 1 94 ? -25.959 2.615 32.083 1.00 86.50 94 ALA A O 1
ATOM 789 N N . PHE A 1 95 ? -26.312 1.767 30.035 1.00 84.44 95 PHE A N 1
ATOM 790 C CA . PHE A 1 95 ? -27.743 2.058 30.002 1.00 84.44 95 PHE A CA 1
ATOM 791 C C . PHE A 1 95 ? -28.508 1.264 31.072 1.00 84.44 95 PHE A C 1
ATOM 793 O O . PHE A 1 95 ? -29.228 1.862 31.874 1.00 84.44 95 PHE A O 1
ATOM 800 N N . CYS A 1 96 ? -28.291 -0.049 31.173 1.00 81.50 96 CYS A N 1
ATOM 801 C CA . CYS A 1 96 ? -28.877 -0.898 32.214 1.00 81.50 96 CYS A CA 1
ATOM 802 C C . CYS A 1 96 ? -28.518 -0.410 33.630 1.00 81.50 96 CYS A C 1
ATOM 804 O O . CYS A 1 96 ? -29.393 -0.302 34.491 1.00 81.50 96 CYS A O 1
ATOM 806 N N . LYS A 1 97 ? -27.258 -0.022 33.861 1.00 83.94 97 LYS A N 1
ATOM 807 C CA . LYS A 1 97 ? -26.790 0.574 35.123 1.00 83.94 97 LYS A CA 1
ATOM 808 C C . LYS A 1 97 ? -27.419 1.944 35.386 1.00 83.94 97 LYS A C 1
ATOM 810 O O . LYS A 1 97 ? -27.730 2.248 36.529 1.00 83.94 97 LYS A O 1
ATOM 815 N N . SER A 1 98 ? -27.673 2.757 34.358 1.00 82.31 98 SER A N 1
ATOM 816 C CA . SER A 1 98 ? -28.352 4.058 34.497 1.00 82.31 98 SER A CA 1
ATOM 817 C C . SER A 1 98 ? -29.829 3.936 34.902 1.00 82.31 98 SER A C 1
ATOM 819 O O . SER A 1 98 ? -30.396 4.860 35.483 1.00 82.31 98 SER A O 1
ATOM 821 N N . LEU A 1 99 ? -30.450 2.788 34.608 1.00 76.62 99 LEU A N 1
ATOM 822 C CA . LEU A 1 99 ? -31.842 2.478 34.932 1.00 76.62 99 LEU A CA 1
ATOM 823 C C . LEU A 1 99 ? -32.013 1.897 36.343 1.00 76.62 99 LEU A C 1
ATOM 825 O O . LEU A 1 99 ? -33.045 2.133 36.975 1.00 76.62 99 LEU A O 1
ATOM 829 N N . THR A 1 100 ? -31.017 1.152 36.834 1.00 70.44 100 THR A N 1
ATOM 830 C CA . THR A 1 100 ? -30.985 0.589 38.198 1.00 70.44 100 THR A CA 1
ATOM 831 C C . THR A 1 100 ? -30.335 1.513 39.209 1.00 70.44 100 THR A C 1
ATOM 833 O O . THR A 1 100 ? -30.682 1.449 40.390 1.00 70.44 100 THR A O 1
ATOM 836 N N . ALA A 1 101 ? -29.438 2.398 38.762 1.00 69.06 101 ALA A N 1
ATOM 837 C CA . ALA A 1 101 ? -29.042 3.565 39.518 1.00 69.06 101 ALA A CA 1
ATOM 838 C C . ALA A 1 101 ? -30.330 4.326 39.797 1.00 69.06 101 ALA A C 1
ATOM 840 O O . ALA A 1 101 ? -30.900 4.991 38.930 1.00 69.06 101 ALA A O 1
ATOM 841 N N . SER A 1 102 ? -30.839 4.141 41.016 1.00 50.47 102 SER A N 1
ATOM 842 C CA . SER A 1 102 ? -31.968 4.888 41.522 1.00 50.47 102 SER A CA 1
ATOM 843 C C . SER A 1 102 ? -31.755 6.327 41.086 1.00 50.47 102 SER A C 1
ATOM 845 O O . SER A 1 102 ? -30.652 6.853 41.266 1.00 50.47 102 SER A O 1
ATOM 847 N N . LYS A 1 103 ? -32.784 6.972 40.538 1.00 48.28 103 LYS A N 1
ATOM 848 C CA . LYS A 1 103 ? -32.876 8.418 40.676 1.00 48.28 103 LYS A CA 1
ATOM 849 C C . LYS A 1 103 ? -32.821 8.690 42.182 1.00 48.28 103 LYS A C 1
ATOM 851 O O . LYS A 1 103 ? -33.859 8.757 42.838 1.00 48.28 103 LYS A O 1
ATOM 856 N N . GLY A 1 104 ? -31.606 8.783 42.724 1.00 42.44 104 GLY A N 1
ATOM 857 C CA . GLY A 1 104 ? -31.305 9.577 43.893 1.00 42.44 104 GLY A CA 1
ATOM 858 C C . GLY A 1 104 ? -31.898 10.956 43.637 1.00 42.44 104 GLY A C 1
ATOM 859 O O . GLY A 1 104 ? -32.178 11.290 42.475 1.00 42.44 104 GLY A O 1
ATOM 860 N N . PRO A 1 105 ? -32.203 11.696 44.712 1.00 38.56 105 PRO A N 1
ATOM 861 C CA . PRO A 1 105 ? -33.021 12.895 44.632 1.00 38.56 105 PRO A CA 1
ATOM 862 C C . PRO A 1 105 ? -32.537 13.721 43.453 1.00 38.56 105 PRO A C 1
ATOM 864 O O . PRO A 1 105 ? -31.325 13.838 43.271 1.00 38.56 105 PRO A O 1
ATOM 867 N N . VAL A 1 106 ? -33.483 14.206 42.639 1.00 39.75 106 VAL A N 1
ATOM 868 C CA . VAL A 1 106 ? -33.250 15.295 41.687 1.00 39.75 106 VAL A CA 1
ATOM 869 C C . VAL A 1 106 ? -32.168 16.151 42.314 1.00 39.75 106 VAL A C 1
ATOM 871 O O . VAL A 1 106 ? -32.410 16.707 43.389 1.00 39.75 106 VAL A O 1
ATOM 874 N N . VAL A 1 107 ? -30.961 16.131 41.740 1.00 40.66 107 VAL A N 1
ATOM 875 C CA . VAL A 1 107 ? -29.943 17.099 42.108 1.00 40.66 107 VAL A CA 1
ATOM 876 C C . VAL A 1 107 ? -30.624 18.392 41.724 1.00 40.66 107 VAL A C 1
ATOM 878 O O . VAL A 1 107 ? -30.725 18.727 40.545 1.00 40.66 107 VAL A O 1
ATOM 881 N N . ALA A 1 108 ? -31.262 19.010 42.719 1.00 39.66 108 ALA A N 1
ATOM 882 C CA . ALA A 1 108 ? -31.620 20.396 42.673 1.00 39.66 108 ALA A CA 1
ATOM 883 C C . ALA A 1 108 ? -30.333 21.036 42.197 1.00 39.66 108 ALA A C 1
ATOM 885 O O . ALA A 1 108 ? -29.302 20.864 42.849 1.00 39.66 108 ALA A O 1
ATOM 886 N N . GLU A 1 109 ? -30.382 21.621 41.002 1.00 39.25 109 GLU A N 1
ATOM 887 C CA . GLU A 1 109 ? -29.348 22.524 40.547 1.00 39.25 109 GLU A CA 1
ATOM 888 C C . GLU A 1 109 ? -28.978 23.351 41.770 1.00 39.25 109 GLU A C 1
ATOM 890 O O . GLU A 1 109 ? -29.817 24.088 42.303 1.00 39.25 109 GLU A O 1
ATOM 895 N N . GLU A 1 110 ? -27.770 23.138 42.291 1.00 41.06 110 GLU A N 1
ATOM 896 C CA . GLU A 1 110 ? -27.185 24.078 43.218 1.00 41.06 110 GLU A CA 1
ATOM 897 C C . GLU A 1 110 ? -27.234 25.389 42.454 1.00 41.06 110 GLU A C 1
ATOM 899 O O . GLU A 1 110 ? -26.508 25.592 41.474 1.00 41.06 110 GLU A O 1
ATOM 904 N N . LYS A 1 111 ? -28.191 26.238 42.838 1.00 43.72 111 LYS A N 1
ATOM 905 C CA . LYS A 1 111 ? -28.209 27.639 42.471 1.00 43.72 111 LYS A CA 1
ATOM 906 C C . LYS A 1 111 ? -26.853 28.143 42.931 1.00 43.72 111 LYS A C 1
ATOM 908 O O . LYS A 1 111 ? -26.676 28.441 44.107 1.00 43.72 111 LYS A O 1
ATOM 913 N N . LYS A 1 112 ? -25.880 28.173 42.020 1.00 42.31 112 LYS A N 1
ATOM 914 C CA . LYS A 1 112 ? -24.683 28.978 42.193 1.00 42.31 112 LYS A CA 1
ATOM 915 C C . LYS A 1 112 ? -25.220 30.372 42.458 1.00 42.31 112 LYS A C 1
ATOM 917 O O . LYS A 1 112 ? -25.815 30.971 41.564 1.00 42.31 112 LYS A O 1
ATOM 922 N N . GLU A 1 113 ? -25.109 30.826 43.700 1.00 43.62 113 GLU A N 1
ATOM 923 C CA . GLU A 1 113 ? -25.373 32.208 44.058 1.00 43.62 113 GLU A CA 1
ATOM 924 C C . GLU A 1 113 ? -24.399 33.050 43.238 1.00 43.62 113 GLU A C 1
ATOM 926 O O . GLU A 1 113 ? -23.216 33.174 43.544 1.00 43.62 113 GLU A O 1
ATOM 931 N N . THR A 1 114 ? -24.872 33.557 42.107 1.00 47.72 114 THR A N 1
ATOM 932 C CA . THR A 1 114 ? -24.174 34.592 41.364 1.00 47.72 114 THR A CA 1
ATOM 933 C C . THR A 1 114 ? -24.241 35.845 42.221 1.00 47.72 114 THR A C 1
ATOM 935 O O . THR A 1 114 ? -25.302 36.462 42.319 1.00 47.72 114 THR A O 1
ATOM 938 N N . SER A 1 115 ? -23.134 36.207 42.875 1.00 51.09 115 SER A N 1
ATOM 939 C CA . SER A 1 115 ? -23.009 37.517 43.512 1.00 51.09 115 SER A CA 1
ATOM 940 C C . SER A 1 115 ? -23.053 38.575 42.411 1.00 51.09 115 SER A C 1
ATOM 942 O O . SER A 1 115 ? -22.154 38.631 41.568 1.00 51.09 115 SER A O 1
ATOM 944 N N . TYR A 1 116 ? -24.105 39.384 42.382 1.00 55.66 116 TYR A N 1
ATOM 945 C CA . TYR A 1 116 ? -24.185 40.517 41.472 1.00 55.66 116 TYR A CA 1
ATOM 946 C C . TYR A 1 116 ? -23.600 41.745 42.167 1.00 55.66 116 TYR A C 1
ATOM 948 O O . TYR A 1 116 ? -24.201 42.277 43.095 1.00 55.66 116 TYR A O 1
ATOM 956 N N . ASP A 1 117 ? -22.422 42.174 41.723 1.00 58.84 117 ASP A N 1
ATOM 957 C CA . ASP A 1 117 ? -21.796 43.421 42.161 1.00 58.84 117 ASP A CA 1
ATOM 958 C C . ASP A 1 117 ? -22.388 44.558 41.306 1.00 58.84 117 ASP A C 1
ATOM 960 O O . ASP A 1 117 ? -22.009 44.740 40.146 1.00 58.84 117 ASP A O 1
ATOM 964 N N . LEU A 1 118 ? -23.428 45.232 41.813 1.00 59.72 118 LEU A N 1
ATOM 965 C CA . LEU A 1 118 ? -24.118 46.322 41.109 1.00 59.72 118 LEU A CA 1
ATOM 966 C C . LEU A 1 118 ? -23.749 47.681 41.716 1.00 59.72 118 LEU A C 1
ATOM 968 O O . LEU A 1 118 ? -23.713 47.809 42.939 1.00 59.72 118 LEU A O 1
ATOM 972 N N . PRO A 1 119 ? -23.527 48.717 40.889 1.00 67.75 119 PRO A N 1
ATOM 973 C CA . PRO A 1 119 ? -23.308 50.077 41.369 1.00 67.75 119 PRO A CA 1
ATOM 974 C C . PRO A 1 119 ? -24.586 50.687 41.973 1.00 67.75 119 PRO A C 1
ATOM 976 O O . PRO A 1 119 ? -25.706 50.345 41.581 1.00 67.75 119 PRO A O 1
ATOM 979 N N . ASP A 1 120 ? -24.394 51.612 42.917 1.00 45.41 120 ASP A N 1
ATOM 980 C CA . ASP A 1 120 ? -25.437 52.167 43.787 1.00 45.41 120 ASP A CA 1
ATOM 981 C C . ASP A 1 120 ? -26.594 52.791 42.977 1.00 45.41 120 ASP A C 1
ATOM 983 O O . ASP A 1 120 ? -26.414 53.772 42.250 1.00 45.41 120 ASP A O 1
ATOM 987 N N . GLY A 1 121 ? -27.781 52.180 43.073 1.00 61.62 121 GLY A N 1
ATOM 988 C CA . GLY A 1 121 ? -28.999 52.582 42.355 1.00 61.62 121 GLY A CA 1
ATOM 989 C C . GLY A 1 121 ? -29.497 51.629 41.256 1.00 61.62 121 GLY A C 1
ATOM 990 O O . GLY A 1 121 ? -30.511 51.938 40.628 1.00 61.62 121 GLY A O 1
ATOM 991 N N . ALA A 1 122 ? -28.847 50.484 41.014 1.00 58.59 122 ALA A N 1
ATOM 992 C CA . ALA A 1 122 ? -29.315 49.475 40.055 1.00 58.59 122 ALA A CA 1
ATOM 993 C C . ALA A 1 122 ? -29.893 48.223 40.748 1.00 58.59 122 ALA A C 1
ATOM 995 O O . ALA A 1 122 ? -29.203 47.545 41.504 1.00 58.59 122 ALA A O 1
ATOM 996 N N . GLU A 1 123 ? -31.153 47.885 40.451 1.00 63.00 123 GLU A N 1
ATOM 997 C CA . GLU A 1 123 ? -31.850 46.699 40.975 1.00 63.00 123 GLU A CA 1
ATOM 998 C C . GLU A 1 123 ? -31.937 45.586 39.912 1.00 63.00 123 GLU A C 1
ATOM 1000 O O . GLU A 1 123 ? -32.242 45.838 38.742 1.00 63.00 123 GLU A O 1
ATOM 1005 N N . VAL A 1 124 ? -31.672 44.335 40.310 1.00 64.19 124 VAL A N 1
ATOM 1006 C CA . VAL A 1 124 ? -31.732 43.166 39.416 1.00 64.19 124 VAL A CA 1
ATOM 1007 C C . VAL A 1 124 ? -33.186 42.799 39.138 1.00 64.19 124 VAL A C 1
ATOM 1009 O O . VAL A 1 124 ? -33.944 42.480 40.052 1.00 64.19 124 VAL A O 1
ATOM 1012 N N . MET A 1 125 ? -33.576 42.763 37.860 1.00 63.03 125 MET A N 1
ATOM 1013 C CA . MET A 1 125 ? -34.857 42.177 37.466 1.00 63.03 125 MET A CA 1
ATOM 1014 C C . MET A 1 125 ? -34.890 40.686 37.830 1.00 63.03 125 MET A C 1
ATOM 1016 O O . MET A 1 125 ? -34.187 39.883 37.218 1.00 63.03 125 MET A O 1
ATOM 1020 N N . LEU A 1 126 ? -35.753 40.308 38.776 1.00 67.69 126 LEU A N 1
ATOM 1021 C CA . LEU A 1 126 ? -36.092 38.906 39.019 1.00 67.69 126 LEU A CA 1
ATOM 1022 C C . LEU A 1 126 ? -36.688 38.259 37.758 1.00 67.69 126 LEU A C 1
ATOM 1024 O O . LEU A 1 126 ? -37.276 38.934 36.903 1.00 67.69 126 LEU A O 1
ATOM 1028 N N . LYS A 1 127 ? -36.543 36.931 37.649 1.00 66.12 127 LYS A N 1
ATOM 1029 C CA . LYS A 1 127 ? -37.199 36.145 36.596 1.00 66.12 127 LYS A CA 1
ATOM 1030 C C . LYS A 1 127 ? -38.704 36.410 36.641 1.00 66.12 127 LYS A C 1
ATOM 1032 O O . LYS A 1 127 ? -39.284 36.585 37.705 1.00 66.12 127 LYS A O 1
ATOM 1037 N N . LYS A 1 128 ? -39.334 36.412 35.466 1.00 60.81 128 LYS A N 1
ATOM 1038 C CA . LYS A 1 128 ? -40.737 36.805 35.259 1.00 60.81 128 LYS A CA 1
ATOM 1039 C C . LYS A 1 128 ? -41.749 36.073 36.161 1.00 60.81 128 LYS A C 1
ATOM 1041 O O . LYS A 1 128 ? -42.827 36.594 36.397 1.00 60.81 128 LYS A O 1
ATOM 1046 N N . GLU A 1 129 ? -41.399 34.887 36.650 1.00 61.19 129 GLU A N 1
ATOM 1047 C CA . GLU A 1 129 ? -42.220 34.059 37.543 1.00 61.19 129 GLU A CA 1
ATOM 1048 C C . GLU A 1 129 ? -42.212 34.544 39.004 1.00 61.19 129 GLU A C 1
ATOM 1050 O O . GLU A 1 129 ? -43.214 34.387 39.693 1.00 61.19 129 GLU A O 1
ATOM 1055 N N . ASP A 1 130 ? -41.122 35.179 39.448 1.00 62.06 130 ASP A N 1
ATOM 1056 C CA . ASP A 1 130 ? -40.950 35.708 40.812 1.00 62.06 130 ASP A CA 1
ATOM 1057 C C . ASP A 1 130 ? -41.298 37.204 40.906 1.00 62.06 130 ASP A C 1
ATOM 1059 O O . ASP A 1 130 ? -41.256 37.805 41.980 1.00 62.06 130 ASP A O 1
ATOM 1063 N N . ARG A 1 131 ? -41.631 37.837 39.775 1.00 65.25 131 ARG A N 1
ATOM 1064 C CA . ARG A 1 131 ? -42.088 39.223 39.739 1.00 65.25 131 ARG A CA 1
ATOM 1065 C C . ARG A 1 131 ? -43.598 39.259 39.954 1.00 65.25 131 ARG A C 1
ATOM 1067 O O . ARG A 1 131 ? -44.357 38.785 39.112 1.00 65.25 131 ARG A O 1
ATOM 1074 N N . GLU A 1 132 ? -44.044 39.884 41.041 1.00 58.22 132 GLU A N 1
ATOM 1075 C CA . GLU A 1 132 ? -45.461 40.183 41.275 1.00 58.22 132 GLU A CA 1
ATOM 1076 C C . GLU A 1 132 ? -45.953 41.278 40.306 1.00 58.22 132 GLU A C 1
ATOM 1078 O O . GLU A 1 132 ? -46.184 42.428 40.674 1.00 58.22 132 GLU A O 1
ATOM 1083 N N . GLU A 1 133 ? -46.125 40.935 39.026 1.00 57.56 133 GLU A N 1
ATOM 1084 C CA . GLU A 1 133 ? -46.832 41.764 38.045 1.00 57.56 133 GLU A CA 1
ATOM 1085 C C . GLU A 1 133 ? -48.346 41.701 38.317 1.00 57.56 133 GLU A C 1
ATOM 1087 O O . GLU A 1 133 ? -49.131 41.136 37.559 1.00 57.56 133 GLU A O 1
ATOM 1092 N N . PHE A 1 134 ? -48.784 42.317 39.416 1.00 54.22 134 PHE A N 1
ATOM 1093 C CA . PHE A 1 134 ? -50.199 42.509 39.761 1.00 54.22 134 PHE A CA 1
ATOM 1094 C C . PHE A 1 134 ? -50.839 43.682 38.992 1.00 54.22 134 PHE A C 1
ATOM 1096 O O . PHE A 1 134 ? -51.656 44.430 39.525 1.00 54.22 134 PHE A O 1
ATOM 1103 N N . TYR A 1 135 ? -50.486 43.862 37.714 1.00 53.25 135 TYR A N 1
ATOM 1104 C CA . TYR A 1 135 ? -50.959 45.000 36.913 1.00 53.25 135 TYR A CA 1
ATOM 1105 C C . TYR A 1 135 ? -52.289 44.747 36.178 1.00 53.25 135 TYR A C 1
ATOM 1107 O O . TYR A 1 135 ? -52.802 45.631 35.496 1.00 53.25 135 TYR A O 1
ATOM 1115 N N . TYR A 1 136 ? -52.899 43.566 36.345 1.00 44.53 136 TYR A N 1
ATOM 1116 C CA . TYR A 1 136 ? -54.278 43.319 35.916 1.00 44.53 136 TYR A CA 1
ATOM 1117 C C . TYR A 1 136 ? -54.956 42.279 36.819 1.00 44.53 136 TYR A C 1
ATOM 1119 O O . TYR A 1 136 ? -54.608 41.100 36.805 1.00 44.53 136 TYR A O 1
ATOM 1127 N N . ALA A 1 137 ? -55.926 42.709 37.628 1.00 48.41 137 ALA A N 1
ATOM 1128 C CA . ALA A 1 137 ? -56.705 41.820 38.488 1.00 48.41 137 ALA A CA 1
ATOM 1129 C C . ALA A 1 137 ? -57.513 40.807 37.640 1.00 48.41 137 ALA A C 1
ATOM 1131 O O . ALA A 1 137 ? -58.333 41.233 36.821 1.00 48.41 137 ALA A O 1
ATOM 1132 N N . PRO A 1 138 ? -57.360 39.479 37.824 1.00 49.16 138 PRO A N 1
ATOM 1133 C CA . PRO A 1 138 ? -58.175 38.500 37.113 1.00 49.16 138 PRO A CA 1
ATOM 1134 C C . PRO A 1 138 ? -59.578 38.435 37.733 1.00 49.16 138 PRO A C 1
ATOM 1136 O O . PRO A 1 138 ? -59.798 37.844 38.792 1.00 49.16 138 PRO A O 1
ATOM 1139 N N . THR A 1 139 ? -60.559 39.026 37.058 1.00 47.97 139 THR A N 1
ATOM 1140 C CA . THR A 1 139 ? -61.981 38.975 37.413 1.00 47.97 139 THR A CA 1
ATOM 1141 C C . THR A 1 139 ? -62.621 37.651 37.002 1.00 47.97 139 THR A C 1
ATOM 1143 O O . THR A 1 139 ? -63.492 37.634 36.149 1.00 47.97 139 THR A O 1
ATOM 1146 N N . VAL A 1 140 ? -62.240 36.516 37.597 1.00 47.31 140 VAL A N 1
ATOM 1147 C CA . VAL A 1 140 ? -63.130 35.335 37.655 1.00 47.31 140 VAL A CA 1
ATOM 1148 C C . VAL A 1 140 ? -62.602 34.275 38.619 1.00 47.31 140 VAL A C 1
ATOM 1150 O O . VAL A 1 140 ? -61.637 33.564 38.343 1.00 47.31 140 VAL A O 1
ATOM 1153 N N . ALA A 1 141 ? -63.318 34.092 39.727 1.00 52.09 141 ALA A N 1
ATOM 1154 C CA . ALA A 1 141 ? -63.173 32.944 40.607 1.00 52.09 141 ALA A CA 1
ATOM 1155 C C . ALA A 1 141 ? -63.531 31.643 39.860 1.00 52.09 141 ALA A C 1
ATOM 1157 O O . ALA A 1 141 ? -64.698 31.394 39.548 1.00 52.09 141 ALA A O 1
ATOM 1158 N N . LYS A 1 142 ? -62.545 30.772 39.604 1.00 51.97 142 LYS A N 1
ATOM 1159 C CA . LYS A 1 142 ? -62.780 29.402 39.117 1.00 51.97 142 LYS A CA 1
ATOM 1160 C C . LYS A 1 142 ? -62.367 28.359 40.158 1.00 51.97 142 LYS A C 1
ATOM 1162 O O . LYS A 1 142 ? -61.203 28.034 40.334 1.00 51.97 142 LYS A O 1
ATOM 1167 N N . LYS A 1 143 ? -63.407 27.861 40.836 1.00 42.81 143 LYS A N 1
ATOM 1168 C CA . LYS A 1 143 ? -63.652 26.489 41.321 1.00 42.81 143 LYS A CA 1
ATOM 1169 C C . LYS A 1 143 ? -62.428 25.584 41.570 1.00 42.81 143 LYS A C 1
ATOM 1171 O O . LYS A 1 143 ? -61.835 25.043 40.642 1.00 42.81 143 LYS A O 1
ATOM 1176 N N . LYS A 1 144 ? -62.215 25.267 42.856 1.00 45.50 144 LYS A N 1
ATOM 1177 C CA . LYS A 1 144 ? -61.457 24.103 43.354 1.00 45.50 144 LYS A CA 1
ATOM 1178 C C . LYS A 1 144 ? -61.912 22.805 42.664 1.00 45.50 144 LYS A C 1
ATOM 1180 O O . LYS A 1 144 ? -63.014 22.313 42.912 1.00 45.50 144 LYS A O 1
ATOM 1185 N N . GLY A 1 145 ? -61.034 22.238 41.841 1.00 44.31 145 GLY A N 1
ATOM 1186 C CA . GLY A 1 145 ? -61.155 20.903 41.261 1.00 44.31 145 GLY A CA 1
ATOM 1187 C C . GLY A 1 145 ? -60.522 19.836 42.157 1.00 44.31 145 GLY A C 1
ATOM 1188 O O . GLY A 1 145 ? -59.309 19.713 42.229 1.00 44.31 145 GLY A O 1
ATOM 1189 N N . LYS A 1 146 ? -61.392 19.103 42.855 1.00 40.72 146 LYS A N 1
ATOM 1190 C CA . LYS A 1 146 ? -61.287 17.732 43.391 1.00 40.72 146 LYS A CA 1
ATOM 1191 C C . LYS A 1 146 ? -59.927 17.009 43.238 1.00 40.72 146 LYS A C 1
ATOM 1193 O O . LYS A 1 146 ? -59.590 16.506 42.170 1.00 40.72 146 LYS A O 1
ATOM 1198 N N . ALA A 1 147 ? -59.232 16.823 44.362 1.00 42.75 147 ALA A N 1
ATOM 1199 C CA . ALA A 1 147 ? -58.168 15.833 44.507 1.00 42.75 147 ALA A CA 1
ATOM 1200 C C . ALA A 1 147 ? -58.735 14.413 44.321 1.00 42.75 147 ALA A C 1
ATOM 1202 O O . ALA A 1 147 ? -59.672 14.014 45.021 1.00 42.75 147 ALA A O 1
ATOM 1203 N N . LYS A 1 148 ? -58.168 13.640 43.387 1.00 40.84 148 LYS A N 1
ATOM 1204 C CA . LYS A 1 148 ? -58.448 12.208 43.246 1.00 40.84 148 LYS A CA 1
ATOM 1205 C C . LYS A 1 148 ? -57.395 11.429 44.033 1.00 40.84 148 LYS A C 1
ATOM 1207 O O . LYS A 1 148 ? -56.238 11.335 43.643 1.00 40.84 148 LYS A O 1
ATOM 1212 N N . LYS A 1 149 ? -57.836 10.920 45.179 1.00 38.12 149 LYS A N 1
ATOM 1213 C CA . LYS A 1 149 ? -57.130 10.004 46.074 1.00 38.12 149 LYS A CA 1
ATOM 1214 C C . LYS A 1 149 ? -56.940 8.639 45.398 1.00 38.12 149 LYS A C 1
ATOM 1216 O O . LYS A 1 149 ? -57.908 8.087 44.887 1.00 38.12 149 LYS A O 1
ATOM 1221 N N . GLY A 1 150 ? -55.716 8.116 45.483 1.00 39.81 150 GLY A N 1
ATOM 1222 C CA . GLY A 1 150 ? -55.399 6.697 45.693 1.00 39.81 150 GLY A CA 1
ATOM 1223 C C . GLY A 1 150 ? -55.768 5.707 44.588 1.00 39.81 150 GLY A C 1
ATOM 1224 O O . GLY A 1 150 ? -56.877 5.183 44.564 1.00 39.81 150 GLY A O 1
ATOM 1225 N N . GLY A 1 151 ? -54.778 5.357 43.766 1.00 35.25 151 GLY A N 1
ATOM 1226 C CA . GLY A 1 151 ? -54.765 4.144 42.950 1.00 35.25 151 GLY A CA 1
ATOM 1227 C C . GLY A 1 151 ? -53.519 3.321 43.269 1.00 35.25 151 GLY A C 1
ATOM 1228 O O . GLY A 1 151 ? -52.477 3.564 42.683 1.00 35.25 151 GLY A O 1
ATOM 1229 N N . LYS A 1 152 ? -53.668 2.417 44.243 1.00 34.72 152 LYS A N 1
ATOM 1230 C CA . LYS A 1 152 ? -52.891 1.195 44.512 1.00 34.72 152 LYS A CA 1
ATOM 1231 C C . LYS A 1 152 ? -51.390 1.203 44.172 1.00 34.72 152 LYS A C 1
ATOM 1233 O O . LYS A 1 152 ? -50.964 0.888 43.069 1.00 34.72 152 LYS A O 1
ATOM 1238 N N . GLU A 1 153 ? -50.621 1.436 45.227 1.00 41.28 153 GLU A N 1
ATOM 1239 C CA . GLU A 1 153 ? -49.364 0.758 45.520 1.00 41.28 153 GLU A CA 1
ATOM 1240 C C . GLU A 1 153 ? -49.518 -0.753 45.262 1.00 41.28 153 GLU A C 1
ATOM 1242 O O . GLU A 1 153 ? -50.337 -1.435 45.883 1.00 41.28 153 GLU A O 1
ATOM 1247 N N . GLY A 1 154 ? -48.794 -1.246 44.265 1.00 33.94 154 GLY A N 1
ATOM 1248 C CA . GLY A 1 154 ? -48.726 -2.649 43.902 1.00 33.94 154 GLY A CA 1
ATOM 1249 C C . GLY A 1 154 ? -47.386 -2.906 43.237 1.00 33.94 154 GLY A C 1
ATOM 1250 O O . GLY A 1 154 ? -47.158 -2.380 42.157 1.00 33.94 154 GLY A O 1
ATOM 1251 N N . GLY A 1 155 ? -46.540 -3.674 43.926 1.00 39.78 155 GLY A N 1
ATOM 1252 C CA . GLY A 1 155 ? -45.441 -4.468 43.373 1.00 39.78 155 GLY A CA 1
ATOM 1253 C C . GLY A 1 155 ? -44.352 -3.707 42.622 1.00 39.78 155 GLY A C 1
ATOM 1254 O O . GLY A 1 155 ? -44.554 -3.270 41.499 1.00 39.78 155 GLY A O 1
ATOM 1255 N N . SER A 1 156 ? -43.187 -3.600 43.258 1.00 47.56 156 SER A N 1
ATOM 1256 C CA . SER A 1 156 ? -41.856 -3.536 42.636 1.00 47.56 156 SER A CA 1
ATOM 1257 C C . SER A 1 156 ? -41.827 -3.803 41.122 1.00 47.56 156 SER A C 1
ATOM 1259 O O . SER A 1 156 ? -41.872 -4.949 40.705 1.00 47.56 156 SER A O 1
ATOM 1261 N N . ALA A 1 157 ? -41.832 -2.735 40.322 1.00 53.69 157 ALA A N 1
ATOM 1262 C CA . ALA A 1 157 ? -41.163 -2.614 39.025 1.00 53.69 157 ALA A CA 1
ATOM 1263 C C . ALA A 1 157 ? -41.645 -1.329 38.338 1.00 53.69 157 ALA A C 1
ATOM 1265 O O . ALA A 1 157 ? -42.814 -1.200 37.975 1.00 53.69 157 ALA A O 1
ATOM 1266 N N . LYS A 1 158 ? -40.766 -0.340 38.146 1.00 65.75 158 LYS A N 1
ATOM 1267 C CA . LYS A 1 158 ? -41.124 0.863 37.372 1.00 65.75 158 LYS A CA 1
ATOM 1268 C C . LYS A 1 158 ? -41.020 0.523 35.875 1.00 65.75 158 LYS A C 1
ATOM 1270 O O . LYS A 1 158 ? -39.936 0.116 35.464 1.00 65.75 158 LYS A O 1
ATOM 1275 N N . PRO A 1 159 ? -42.080 0.697 35.058 1.00 71.88 159 PRO A N 1
ATOM 1276 C CA . PRO A 1 159 ? -41.999 0.470 33.615 1.00 71.88 159 PRO A CA 1
ATOM 1277 C C . PRO A 1 159 ? -40.948 1.387 32.988 1.00 71.88 159 PRO A C 1
ATOM 1279 O O . PRO A 1 159 ? -40.972 2.605 33.210 1.00 71.88 159 PRO A O 1
ATOM 1282 N N . ILE A 1 160 ? -40.028 0.815 32.217 1.00 71.88 160 ILE A N 1
ATOM 1283 C CA . ILE A 1 160 ? -38.922 1.559 31.612 1.00 71.88 160 ILE A CA 1
ATOM 1284 C C . ILE A 1 160 ? -39.399 2.179 30.297 1.00 71.88 160 ILE A C 1
ATOM 1286 O O . ILE A 1 160 ? -39.935 1.501 29.423 1.00 71.88 160 ILE A O 1
ATOM 1290 N N . ARG A 1 161 ? -39.224 3.498 30.147 1.00 73.69 161 ARG A N 1
ATOM 1291 C CA . ARG A 1 161 ? -39.444 4.173 28.862 1.00 73.69 161 ARG A CA 1
ATOM 1292 C C . ARG A 1 161 ? -38.183 4.055 28.017 1.00 73.69 161 ARG A C 1
ATOM 1294 O O . ARG A 1 161 ? -37.218 4.773 28.256 1.00 73.69 161 ARG A O 1
ATOM 1301 N N . HIS A 1 162 ? -38.233 3.173 27.032 1.00 75.00 162 HIS A N 1
ATOM 1302 C CA . HIS A 1 162 ? -37.177 2.982 26.042 1.00 75.00 162 HIS A CA 1
ATOM 1303 C C . HIS A 1 162 ? -37.286 3.987 24.894 1.00 75.00 162 HIS A C 1
ATOM 1305 O O . HIS A 1 162 ? -38.388 4.371 24.493 1.00 75.00 162 HIS A O 1
ATOM 1311 N N . ASN A 1 163 ? -36.137 4.395 24.358 1.00 80.88 163 ASN A N 1
ATOM 1312 C CA . ASN A 1 163 ? -36.044 5.129 23.098 1.00 80.88 163 ASN A CA 1
ATOM 1313 C C . ASN A 1 163 ? -35.987 4.112 21.935 1.00 80.88 163 ASN A C 1
ATOM 1315 O O . ASN A 1 163 ? -35.567 2.972 22.115 1.00 80.88 163 ASN A O 1
ATOM 1319 N N . ALA A 1 164 ? -36.387 4.501 20.725 1.00 75.50 164 ALA A N 1
ATOM 1320 C CA . ALA A 1 164 ? -36.276 3.646 19.541 1.00 75.50 164 ALA A CA 1
ATOM 1321 C C . ALA A 1 164 ? -34.826 3.186 19.290 1.00 75.50 164 ALA A C 1
ATOM 1323 O O . ALA A 1 164 ? -34.597 2.074 18.824 1.00 75.50 164 ALA A O 1
ATOM 1324 N N . GLU A 1 165 ? -33.844 4.017 19.643 1.00 75.00 165 GLU A N 1
ATOM 1325 C CA . GLU A 1 165 ? -32.423 3.672 19.564 1.00 75.00 165 GLU A CA 1
ATOM 1326 C C . GLU A 1 165 ? -32.027 2.601 20.580 1.00 75.00 165 GLU A C 1
ATOM 1328 O O . GLU A 1 165 ? -31.301 1.684 20.222 1.00 75.00 165 GLU A O 1
ATOM 1333 N N . THR A 1 166 ? -32.553 2.632 21.808 1.00 76.06 166 THR A N 1
ATOM 1334 C CA . THR A 1 166 ? -32.205 1.619 22.815 1.00 76.06 166 THR A CA 1
ATOM 1335 C C . THR A 1 166 ? -32.733 0.247 22.417 1.00 76.06 166 THR A C 1
ATOM 1337 O O . THR A 1 166 ? -32.009 -0.730 22.552 1.00 76.06 166 THR A O 1
ATOM 1340 N N . PHE A 1 167 ? -33.929 0.167 21.823 1.00 79.50 167 PHE A N 1
ATOM 1341 C CA . PHE A 1 167 ? -34.422 -1.088 21.245 1.00 79.50 167 PHE A CA 1
ATOM 1342 C C . PHE A 1 167 ? -33.528 -1.614 20.121 1.00 79.50 167 PHE A C 1
ATOM 1344 O O . PHE A 1 167 ? -33.306 -2.815 20.062 1.00 79.50 167 PHE A O 1
ATOM 1351 N N . ARG A 1 168 ? -32.972 -0.739 19.272 1.00 82.25 168 ARG A N 1
ATOM 1352 C CA . ARG A 1 168 ? -32.016 -1.158 18.234 1.00 82.25 168 ARG A CA 1
ATOM 1353 C C . ARG A 1 168 ? -30.725 -1.719 18.828 1.00 82.25 168 ARG A C 1
ATOM 1355 O O . ARG A 1 168 ? -30.219 -2.694 18.293 1.00 82.25 168 ARG A O 1
ATOM 1362 N N . LEU A 1 169 ? -30.215 -1.143 19.921 1.00 81.81 169 LEU A N 1
ATOM 1363 C CA . LEU A 1 169 ? -29.011 -1.654 20.596 1.00 81.81 169 LEU A CA 1
ATOM 1364 C C . LEU A 1 169 ? -29.243 -3.064 21.166 1.00 81.81 169 LEU A C 1
ATOM 1366 O O . LEU A 1 169 ? -28.391 -3.935 21.028 1.00 81.81 169 LEU A O 1
ATOM 1370 N N . PHE A 1 170 ? -30.411 -3.300 21.771 1.00 82.62 170 PHE A N 1
ATOM 1371 C CA . PHE A 1 170 ? -30.793 -4.617 22.292 1.00 82.62 170 PHE A CA 1
ATOM 1372 C C . PHE A 1 170 ? -31.062 -5.636 21.171 1.00 82.62 170 PHE A C 1
ATOM 1374 O O . PHE A 1 170 ? -30.590 -6.766 21.257 1.00 82.62 170 PHE A O 1
ATOM 1381 N N . ASP A 1 171 ? -31.718 -5.221 20.084 1.00 84.00 171 ASP A N 1
ATOM 1382 C CA . ASP A 1 171 ? -31.978 -6.058 18.903 1.00 84.00 171 ASP A CA 1
ATOM 1383 C C . ASP A 1 171 ? -30.677 -6.455 18.176 1.00 84.00 171 ASP A C 1
ATOM 1385 O O . ASP A 1 171 ? -30.492 -7.613 17.807 1.00 84.00 171 ASP A O 1
ATOM 1389 N N . GLN A 1 172 ? -29.706 -5.537 18.072 1.00 81.50 172 GLN A N 1
ATOM 1390 C CA . GLN A 1 172 ? -28.361 -5.836 17.555 1.00 81.50 172 GLN A CA 1
ATOM 1391 C C . GLN A 1 172 ? -27.626 -6.892 18.391 1.00 81.50 172 GLN A C 1
ATOM 1393 O O . GLN A 1 172 ? -26.913 -7.726 17.835 1.00 81.50 172 GLN A O 1
ATOM 1398 N N . LEU A 1 173 ? -27.830 -6.891 19.711 1.00 81.69 173 LEU A N 1
ATOM 1399 C CA . LEU A 1 173 ? -27.298 -7.908 20.623 1.00 81.69 173 LEU A CA 1
ATOM 1400 C C . LEU A 1 173 ? -28.202 -9.150 20.738 1.00 81.69 173 LEU A C 1
ATOM 1402 O O . LEU A 1 173 ? -27.860 -10.083 21.465 1.00 81.69 173 LEU A O 1
ATOM 1406 N N . LYS A 1 174 ? -29.336 -9.183 20.017 1.00 83.06 174 LYS A N 1
ATOM 1407 C CA . LYS A 1 174 ? -30.380 -10.223 20.082 1.00 83.06 174 LYS A CA 1
ATOM 1408 C C . LYS A 1 174 ? -30.873 -10.486 21.511 1.00 83.06 174 LYS A C 1
ATOM 1410 O O . LYS A 1 174 ? -31.179 -11.622 21.876 1.00 83.06 174 LYS A O 1
ATOM 1415 N N . LEU A 1 175 ? -30.918 -9.439 22.328 1.00 80.94 175 LEU A N 1
ATOM 1416 C CA . LEU A 1 175 ? -31.433 -9.468 23.691 1.00 80.94 175 LEU A CA 1
ATOM 1417 C C . LEU A 1 175 ? -32.767 -8.729 23.742 1.00 80.94 175 LEU A C 1
ATOM 1419 O O . LEU A 1 175 ? -32.938 -7.693 23.106 1.00 80.94 175 LEU A O 1
ATOM 1423 N N . ASP A 1 176 ? -33.706 -9.236 24.537 1.00 77.00 176 ASP A N 1
ATOM 1424 C CA . ASP A 1 176 ? -34.951 -8.516 24.786 1.00 77.00 176 ASP A CA 1
ATOM 1425 C C . ASP A 1 176 ? -34.686 -7.327 25.712 1.00 77.00 176 ASP A C 1
ATOM 1427 O O . ASP A 1 176 ? -34.069 -7.455 26.774 1.00 77.00 176 ASP A O 1
ATOM 1431 N N . ALA A 1 177 ? -35.157 -6.149 25.301 1.00 74.62 177 ALA A N 1
ATOM 1432 C CA . ALA A 1 177 ? -35.035 -4.943 26.104 1.00 74.62 177 ALA A CA 1
ATOM 1433 C C . ALA A 1 177 ? -35.826 -5.101 27.421 1.00 74.62 177 ALA A C 1
ATOM 1435 O O . ALA A 1 177 ? -37.005 -5.464 27.372 1.00 74.62 177 ALA A O 1
ATOM 1436 N N . PRO A 1 178 ? -35.235 -4.774 28.588 1.00 73.88 178 PRO A N 1
ATOM 1437 C CA . PRO A 1 178 ? -35.886 -4.981 29.880 1.00 73.88 178 PRO A CA 1
ATOM 1438 C C . PRO A 1 178 ? -37.136 -4.121 29.987 1.00 73.88 178 PRO A C 1
ATOM 1440 O O . PRO A 1 178 ? -37.046 -2.895 29.970 1.00 73.88 178 PRO A O 1
ATOM 1443 N N . ILE A 1 179 ? -38.313 -4.718 30.131 1.00 72.69 179 ILE A N 1
ATOM 1444 C CA . ILE A 1 179 ? -39.564 -3.952 30.251 1.00 72.69 179 ILE A CA 1
ATOM 1445 C C . ILE A 1 179 ? -39.699 -3.408 31.680 1.00 72.69 179 ILE A C 1
ATOM 1447 O O . ILE A 1 179 ? -40.247 -2.320 31.910 1.00 72.69 179 ILE A O 1
ATOM 1451 N N . THR A 1 180 ? -39.153 -4.152 32.640 1.00 68.88 180 THR A N 1
ATOM 1452 C CA . THR A 1 180 ? -39.236 -3.885 34.072 1.00 68.88 180 THR A CA 1
ATOM 1453 C C . THR A 1 180 ? -37.852 -3.786 34.712 1.00 68.88 180 THR A C 1
ATOM 1455 O O . THR A 1 180 ? -36.870 -4.341 34.225 1.00 68.88 180 THR A O 1
ATOM 1458 N N . THR A 1 181 ? -37.754 -3.064 35.831 1.00 70.50 181 THR A N 1
ATOM 1459 C CA . THR A 1 181 ? -36.491 -2.893 36.573 1.00 70.50 181 THR A CA 1
ATOM 146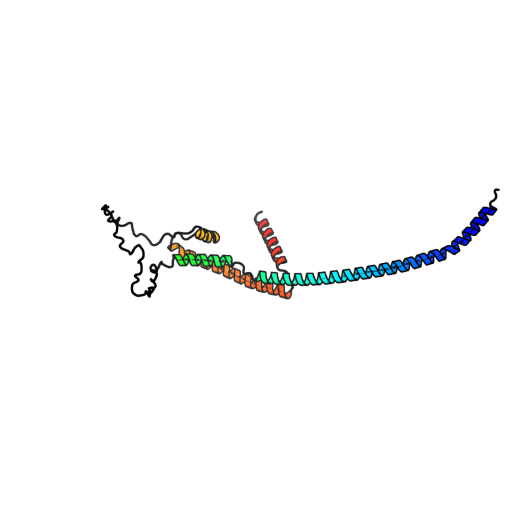0 C C . THR A 1 181 ? -35.938 -4.188 37.169 1.00 70.50 181 THR A C 1
ATOM 1462 O O . THR A 1 181 ? -34.752 -4.250 37.481 1.00 70.50 181 THR A O 1
ATOM 1465 N N . ASP A 1 182 ? -36.780 -5.208 37.306 1.00 74.38 182 ASP A N 1
ATOM 1466 C CA . ASP A 1 182 ? -36.449 -6.483 37.945 1.00 74.38 182 ASP A CA 1
ATOM 1467 C C . ASP A 1 182 ? -35.789 -7.462 36.957 1.00 74.38 182 ASP A C 1
ATOM 1469 O O . ASP A 1 182 ? -35.090 -8.383 37.365 1.00 74.38 182 ASP A O 1
ATOM 1473 N N . GLU A 1 183 ? -35.953 -7.227 35.651 1.00 76.56 183 GLU A N 1
ATOM 1474 C CA . GLU A 1 183 ? -35.304 -7.982 34.569 1.00 76.56 183 GLU A CA 1
ATOM 1475 C C . GLU A 1 183 ? -33.871 -7.497 34.292 1.00 76.56 183 GLU A C 1
ATOM 1477 O O . GLU A 1 183 ? -33.081 -8.201 33.662 1.00 76.56 183 GLU A O 1
ATOM 1482 N N . ILE A 1 184 ? -33.505 -6.305 34.781 1.00 75.44 184 ILE A N 1
ATOM 1483 C CA . ILE A 1 184 ? -32.193 -5.697 34.522 1.00 75.44 184 ILE A CA 1
ATOM 1484 C C . ILE A 1 184 ? -31.030 -6.505 35.125 1.00 75.44 184 ILE A C 1
ATOM 1486 O O . ILE A 1 184 ? -30.042 -6.690 34.416 1.00 75.44 184 ILE A O 1
ATOM 1490 N N . PRO A 1 185 ? -31.088 -7.010 36.376 1.00 80.75 185 PRO A N 1
ATOM 1491 C CA . PRO A 1 185 ? -29.993 -7.797 36.949 1.00 80.75 185 PRO A CA 1
ATOM 1492 C C . PRO A 1 185 ? -29.701 -9.074 36.150 1.00 80.75 185 PRO A C 1
ATOM 1494 O O . PRO A 1 185 ? -28.548 -9.355 35.848 1.00 80.75 185 PRO A O 1
ATOM 1497 N N . ALA A 1 186 ? -30.745 -9.790 35.718 1.00 81.62 186 ALA A N 1
ATOM 1498 C CA . ALA A 1 186 ? -30.599 -10.996 34.901 1.00 81.62 186 ALA A CA 1
ATOM 1499 C C . ALA A 1 186 ? -30.055 -10.697 33.490 1.00 81.62 186 ALA A C 1
ATOM 1501 O O . ALA A 1 186 ? -29.385 -11.535 32.888 1.00 81.62 186 ALA A O 1
ATOM 1502 N N . LEU A 1 187 ? -30.337 -9.512 32.939 1.00 80.25 187 LEU A N 1
ATOM 1503 C CA . LEU A 1 187 ? -29.747 -9.064 31.674 1.00 80.25 187 LEU A CA 1
ATOM 1504 C C . LEU A 1 187 ? -28.305 -8.583 31.831 1.00 80.25 187 LEU A C 1
ATOM 1506 O O . LEU A 1 187 ? -27.515 -8.784 30.915 1.00 80.25 187 LEU A O 1
ATOM 1510 N N . LEU A 1 188 ? -27.946 -7.980 32.966 1.00 82.88 188 LEU A N 1
ATOM 1511 C CA . LEU A 1 188 ? -26.564 -7.601 33.256 1.00 82.88 188 LEU A CA 1
ATOM 1512 C C . LEU A 1 188 ? -25.659 -8.833 33.314 1.00 82.88 188 LEU A C 1
ATOM 1514 O O . LEU A 1 188 ? -24.619 -8.813 32.672 1.00 82.88 188 LEU A O 1
ATOM 1518 N N . GLU A 1 189 ? -26.088 -9.921 33.960 1.00 85.88 189 GLU A N 1
ATOM 1519 C CA . GLU A 1 189 ? -25.328 -11.182 33.971 1.00 85.88 189 GLU A CA 1
ATOM 1520 C C . GLU A 1 189 ? -25.119 -11.748 32.552 1.00 85.88 189 GLU A C 1
ATOM 1522 O O . GLU A 1 189 ? -24.031 -12.210 32.215 1.00 85.88 189 GLU A O 1
ATOM 1527 N N . LYS A 1 190 ? -26.134 -11.664 31.678 1.00 84.75 190 LYS A N 1
ATOM 1528 C CA . LYS A 1 190 ? -26.020 -12.102 30.273 1.00 84.75 190 LYS A CA 1
ATOM 1529 C C . LYS A 1 190 ? -25.097 -11.208 29.445 1.00 84.75 190 LYS A C 1
ATOM 1531 O O . LYS A 1 190 ? -24.340 -11.719 28.626 1.00 84.75 190 LYS A O 1
ATOM 1536 N N . LEU A 1 191 ? -25.165 -9.892 29.642 1.00 84.38 191 LEU A N 1
ATOM 1537 C CA . LEU A 1 191 ? -24.284 -8.932 28.974 1.00 84.38 191 LEU A CA 1
ATOM 1538 C C . LEU A 1 191 ? -22.834 -9.087 29.448 1.00 84.38 191 LEU A C 1
ATOM 1540 O O . LEU A 1 191 ? -21.926 -9.009 28.629 1.00 84.38 191 LEU A O 1
ATOM 1544 N N . GLU A 1 192 ? -22.614 -9.346 30.738 1.00 86.31 192 GLU A N 1
ATOM 1545 C CA . GLU A 1 192 ? -21.290 -9.628 31.302 1.00 86.31 192 GLU A CA 1
ATOM 1546 C C . GLU A 1 192 ? -20.710 -10.931 30.736 1.00 86.31 192 GLU A C 1
ATOM 1548 O O . GLU A 1 192 ? -19.563 -10.926 30.293 1.00 86.31 192 GLU A O 1
ATOM 1553 N N . ALA A 1 193 ? -21.514 -11.996 30.628 1.00 88.50 193 ALA A N 1
ATOM 1554 C CA . ALA A 1 193 ? -21.104 -13.241 29.975 1.00 88.50 193 ALA A CA 1
ATOM 1555 C C . ALA A 1 193 ? -20.750 -13.036 28.490 1.00 88.50 193 ALA A C 1
ATOM 1557 O O . ALA A 1 193 ? -19.695 -13.477 28.040 1.00 88.50 193 ALA A O 1
ATOM 1558 N N . GLN A 1 194 ? -21.574 -12.302 27.730 1.00 83.12 194 GLN A N 1
ATOM 1559 C CA . GLN A 1 194 ? -21.259 -11.968 26.335 1.00 83.12 194 GLN A CA 1
ATOM 1560 C C . GLN A 1 194 ? -19.962 -11.156 26.227 1.00 83.12 194 GLN A C 1
ATOM 1562 O O . GLN A 1 194 ? -19.152 -11.394 25.335 1.00 83.12 194 GLN A O 1
ATOM 1567 N N . LEU A 1 195 ? -19.730 -10.217 27.144 1.00 86.50 195 LEU A N 1
ATOM 1568 C CA . LEU A 1 195 ? -18.499 -9.432 27.188 1.00 86.50 195 LEU A CA 1
ATOM 1569 C C . LEU A 1 195 ? -17.275 -10.321 27.452 1.00 86.50 195 LEU A C 1
ATOM 1571 O O . LEU A 1 195 ? -16.236 -10.141 26.818 1.00 86.50 195 LEU A O 1
ATOM 1575 N N . GLU A 1 196 ? -17.383 -11.285 28.366 1.00 87.00 196 GLU A N 1
ATOM 1576 C CA . GLU A 1 196 ? -16.326 -12.267 28.618 1.00 87.00 196 GLU A CA 1
ATOM 1577 C C . GLU A 1 196 ? -16.042 -13.130 27.384 1.00 87.00 196 GLU A C 1
ATOM 1579 O O . GLU A 1 196 ? -14.877 -13.260 27.013 1.00 87.00 196 GLU A O 1
ATOM 1584 N N . GLU A 1 197 ? -17.066 -13.598 26.665 1.00 86.50 197 GLU A N 1
ATOM 1585 C CA . GLU A 1 197 ? -16.887 -14.326 25.400 1.00 86.50 197 GLU A CA 1
ATOM 1586 C C . GLU A 1 197 ? -16.154 -13.485 24.340 1.00 86.50 197 GLU A C 1
ATOM 1588 O O . GLU A 1 197 ? -15.254 -13.980 23.659 1.00 86.50 197 GLU A O 1
ATOM 1593 N N . TYR A 1 198 ? -16.499 -12.200 24.188 1.00 84.94 198 TYR A N 1
ATOM 1594 C CA . TYR A 1 198 ? -15.784 -11.314 23.261 1.00 84.94 198 TYR A CA 1
ATOM 1595 C C . TYR A 1 198 ? -14.351 -11.032 23.723 1.00 84.94 198 TYR A C 1
ATOM 1597 O O . TYR A 1 198 ? -13.446 -11.013 22.892 1.00 84.94 198 TYR A O 1
ATOM 1605 N N . LYS A 1 199 ? -14.102 -10.897 25.031 1.00 85.38 199 LYS A N 1
ATOM 1606 C CA . LYS A 1 199 ? -12.740 -10.787 25.584 1.00 85.38 199 LYS A CA 1
ATOM 1607 C C . LYS A 1 199 ? -11.914 -12.046 25.338 1.00 85.38 199 LYS A C 1
ATOM 1609 O O . LYS A 1 199 ? -10.724 -11.942 25.059 1.00 85.38 199 LYS A O 1
ATOM 1614 N N . GLU A 1 200 ? -12.509 -13.229 25.442 1.00 87.56 200 GLU A N 1
ATOM 1615 C CA . GLU A 1 200 ? -11.841 -14.490 25.113 1.00 87.56 200 GLU A CA 1
ATOM 1616 C C . GLU A 1 200 ? -11.523 -14.581 23.620 1.00 87.56 200 GLU A C 1
ATOM 1618 O O . GLU A 1 200 ? -10.391 -14.902 23.261 1.00 87.56 200 GLU A O 1
ATOM 1623 N N . LYS A 1 201 ? -12.464 -14.204 22.745 1.00 83.19 201 LYS A N 1
ATOM 1624 C CA . LYS A 1 201 ? -12.212 -14.103 21.296 1.00 83.19 201 LYS A CA 1
ATOM 1625 C C . LYS A 1 201 ? -11.086 -13.122 20.980 1.00 83.19 201 LYS A C 1
ATOM 1627 O O . LYS A 1 201 ? -10.243 -13.424 20.140 1.00 83.19 201 LYS A O 1
ATOM 1632 N N . VAL A 1 202 ? -11.033 -11.988 21.679 1.00 83.81 202 VAL A N 1
ATOM 1633 C CA . VAL A 1 202 ? -9.946 -11.009 21.566 1.00 83.81 202 VAL A CA 1
ATOM 1634 C C . VAL A 1 202 ? -8.610 -11.609 22.001 1.00 83.81 202 VAL A C 1
ATOM 1636 O O . VAL A 1 202 ? -7.636 -11.439 21.282 1.00 83.81 202 VAL A O 1
ATOM 1639 N N . LYS A 1 203 ? -8.543 -12.358 23.109 1.00 84.31 203 LYS A N 1
ATOM 1640 C CA . LYS A 1 203 ? -7.303 -13.040 23.532 1.00 84.31 203 LYS A CA 1
ATOM 1641 C C . LYS A 1 203 ? -6.830 -14.066 22.504 1.00 84.31 203 LYS A C 1
ATOM 1643 O O . LYS A 1 203 ? -5.662 -14.068 22.136 1.00 84.31 203 LYS A O 1
ATOM 1648 N N . VAL A 1 204 ? -7.743 -14.895 21.994 1.00 84.38 204 VAL A N 1
ATOM 1649 C CA . VAL A 1 204 ? -7.434 -15.860 20.924 1.00 84.38 204 VAL A CA 1
ATOM 1650 C C . VAL A 1 204 ? -6.954 -15.133 19.666 1.00 84.38 204 VAL A C 1
ATOM 1652 O O . VAL A 1 204 ? -6.054 -15.607 18.975 1.00 84.38 204 VAL A O 1
ATOM 1655 N N . TRP A 1 205 ? -7.530 -13.972 19.357 1.00 82.25 205 TRP A N 1
ATOM 1656 C CA . TRP A 1 205 ? -7.057 -13.137 18.262 1.00 82.25 205 TRP A CA 1
ATOM 1657 C C . TRP A 1 205 ? -5.684 -12.520 18.541 1.00 82.25 205 TRP A C 1
ATOM 1659 O O . TRP A 1 205 ? -4.864 -12.507 17.635 1.00 82.25 205 TRP A O 1
ATOM 1669 N N . GLU A 1 206 ? -5.392 -12.052 19.755 1.00 80.38 206 GLU A N 1
ATOM 1670 C CA . GLU A 1 206 ? -4.072 -11.529 20.126 1.00 80.38 206 GLU A CA 1
ATOM 1671 C C . GLU A 1 206 ? -2.991 -12.605 19.974 1.00 80.38 206 GLU A C 1
ATOM 1673 O O . GLU A 1 206 ? -1.947 -12.343 19.378 1.00 80.38 206 GLU A O 1
ATOM 1678 N N . GLU A 1 207 ? -3.272 -13.833 20.412 1.00 80.25 207 GLU A N 1
ATOM 1679 C CA . GLU A 1 207 ? -2.389 -14.988 20.224 1.00 80.25 207 GLU A CA 1
ATOM 1680 C C . GLU A 1 207 ? -2.165 -15.282 18.732 1.00 80.25 207 GLU A C 1
ATOM 1682 O O . GLU A 1 207 ? -1.023 -15.347 18.270 1.00 80.25 207 GLU A O 1
ATOM 1687 N N . LYS A 1 208 ? -3.243 -15.354 17.937 1.00 77.81 208 LYS A N 1
ATOM 1688 C CA . LYS A 1 208 ? -3.150 -15.539 16.478 1.00 77.81 208 LYS A CA 1
ATOM 1689 C C . LYS A 1 208 ? -2.444 -14.376 15.783 1.00 77.81 208 LYS A C 1
ATOM 1691 O O . LYS A 1 208 ? -1.691 -14.598 14.840 1.00 77.81 208 LYS A O 1
ATOM 1696 N N . ARG A 1 209 ? -2.646 -13.137 16.231 1.00 78.62 209 ARG A N 1
ATOM 1697 C CA . ARG A 1 209 ? -1.977 -11.938 15.713 1.00 78.62 209 ARG A CA 1
ATOM 1698 C C . ARG A 1 209 ? -0.490 -12.017 15.991 1.00 78.62 209 ARG A C 1
ATOM 1700 O O . ARG A 1 209 ? 0.290 -11.706 15.101 1.00 78.62 209 ARG A O 1
ATOM 1707 N N . GLU A 1 210 ? -0.073 -12.416 17.187 1.00 71.88 210 GLU A N 1
ATOM 1708 C CA . GLU A 1 210 ? 1.347 -12.587 17.491 1.00 71.88 210 GLU A CA 1
ATOM 1709 C C . GLU A 1 210 ? 1.982 -13.687 16.638 1.00 71.88 210 GLU A C 1
ATOM 1711 O O . GLU A 1 210 ? 3.091 -13.505 16.133 1.00 71.88 210 GLU A O 1
ATOM 1716 N N . GLU A 1 211 ? 1.275 -14.793 16.414 1.00 76.69 211 GLU A N 1
ATOM 1717 C CA . GLU A 1 211 ? 1.714 -15.853 15.504 1.00 76.69 211 GLU A CA 1
ATOM 1718 C C . GLU A 1 211 ? 1.806 -15.370 14.051 1.00 76.69 211 GLU A C 1
ATOM 1720 O O . GLU A 1 211 ? 2.812 -15.608 13.382 1.00 76.69 211 GLU A O 1
ATOM 1725 N N . LEU A 1 212 ? 0.799 -14.648 13.559 1.00 69.69 212 LEU A N 1
ATOM 1726 C CA . LEU A 1 212 ? 0.782 -14.086 12.210 1.00 69.69 212 LEU A CA 1
ATOM 1727 C C . LEU A 1 212 ? 1.835 -12.989 12.044 1.00 69.69 212 LEU A C 1
ATOM 1729 O O . LEU A 1 212 ? 2.507 -12.936 11.021 1.00 69.69 212 LEU A O 1
ATOM 1733 N N . LYS A 1 213 ? 2.060 -12.154 13.059 1.00 67.94 213 LYS A N 1
ATOM 1734 C CA . LYS A 1 213 ? 3.105 -11.125 13.068 1.00 67.94 213 LYS A CA 1
ATOM 1735 C C . LYS A 1 213 ? 4.496 -11.751 13.050 1.00 67.94 213 LYS A C 1
ATOM 1737 O O . LYS A 1 213 ? 5.360 -11.262 12.326 1.00 67.94 213 LYS A O 1
ATOM 1742 N N . LYS A 1 214 ? 4.700 -12.859 13.772 1.00 72.62 214 LYS A N 1
ATOM 1743 C CA . LYS A 1 214 ? 5.925 -13.670 13.675 1.00 72.62 214 LYS A CA 1
ATOM 1744 C C . LYS A 1 214 ? 6.091 -14.259 12.272 1.00 72.62 214 LYS A C 1
ATOM 1746 O O . LYS A 1 214 ? 7.147 -14.071 11.681 1.00 72.62 214 LYS A O 1
ATOM 1751 N N . LYS A 1 215 ? 5.043 -14.848 11.685 1.00 71.06 215 LYS A N 1
ATOM 1752 C CA . LYS A 1 215 ? 5.072 -15.379 10.306 1.00 71.06 215 LYS A CA 1
ATOM 1753 C C . LYS A 1 215 ? 5.337 -14.299 9.248 1.00 71.06 215 LYS A C 1
ATOM 1755 O O . LYS A 1 215 ? 6.102 -14.522 8.318 1.00 71.06 215 LYS A O 1
ATOM 1760 N N . ILE A 1 216 ? 4.763 -13.104 9.381 1.00 68.19 216 ILE A N 1
ATOM 1761 C CA . ILE A 1 216 ? 5.004 -11.978 8.461 1.00 68.19 216 ILE A CA 1
ATOM 1762 C C . ILE A 1 216 ? 6.448 -11.473 8.583 1.00 68.19 216 ILE A C 1
ATOM 1764 O O . ILE A 1 216 ? 7.071 -11.152 7.569 1.00 68.19 216 ILE A O 1
ATOM 1768 N N . LEU A 1 217 ? 6.990 -11.423 9.804 1.00 62.62 217 LEU A N 1
ATOM 1769 C CA . LEU A 1 217 ? 8.348 -10.947 10.064 1.00 62.62 217 LEU A CA 1
ATOM 1770 C C . LEU A 1 217 ? 9.429 -11.963 9.654 1.00 62.62 217 LEU A C 1
ATOM 1772 O O . LEU A 1 217 ? 10.483 -11.545 9.180 1.00 62.62 217 LEU A O 1
ATOM 1776 N N . GLU A 1 218 ? 9.174 -13.264 9.813 1.00 61.41 218 GLU A N 1
ATOM 1777 C CA . GLU A 1 218 ? 10.132 -14.335 9.494 1.00 61.41 218 GLU A CA 1
ATOM 1778 C C . GLU A 1 218 ? 10.040 -14.815 8.035 1.00 61.41 218 GLU A C 1
ATOM 1780 O O . GLU A 1 218 ? 11.072 -14.915 7.374 1.00 61.41 218 GLU A O 1
ATOM 1785 N N . ASP A 1 219 ? 8.836 -15.035 7.494 1.00 56.78 219 ASP A N 1
ATOM 1786 C CA . ASP A 1 219 ? 8.644 -15.606 6.146 1.00 56.78 219 ASP A CA 1
ATOM 1787 C C . ASP A 1 219 ? 8.335 -14.557 5.063 1.00 56.78 219 ASP A C 1
ATOM 1789 O O . ASP A 1 219 ? 8.233 -14.878 3.877 1.00 56.78 219 ASP A O 1
ATOM 1793 N N . GLY A 1 220 ? 8.168 -13.279 5.430 1.00 53.44 220 GLY A N 1
ATOM 1794 C CA . GLY A 1 220 ? 7.723 -12.248 4.485 1.00 53.44 220 GLY A CA 1
ATOM 1795 C C . GLY A 1 220 ? 6.309 -12.506 3.952 1.00 53.44 220 GLY A C 1
ATOM 1796 O O . GLY A 1 220 ? 6.001 -12.095 2.828 1.00 53.44 220 GLY A O 1
ATOM 1797 N N . PHE A 1 221 ? 5.504 -13.203 4.760 1.00 51.06 221 PHE A N 1
ATOM 1798 C CA . PHE A 1 221 ? 4.153 -13.677 4.490 1.00 51.06 221 PHE A CA 1
ATOM 1799 C C . PHE A 1 221 ? 3.170 -12.534 4.201 1.00 51.06 221 PHE A C 1
ATOM 1801 O O . PHE A 1 221 ? 3.260 -11.447 4.770 1.00 51.06 221 PHE A O 1
ATOM 1808 N N . ASP A 1 222 ? 2.219 -12.794 3.304 1.00 55.53 222 ASP A N 1
ATOM 1809 C CA . ASP A 1 222 ? 1.216 -11.831 2.860 1.00 55.53 222 ASP A CA 1
ATOM 1810 C C . ASP A 1 222 ? -0.165 -12.247 3.391 1.00 55.53 222 ASP A C 1
ATOM 1812 O O . ASP A 1 222 ? -0.783 -13.164 2.832 1.00 55.53 222 ASP A O 1
ATOM 1816 N N . PRO A 1 223 ? -0.671 -11.614 4.464 1.00 53.69 223 PRO A N 1
ATOM 1817 C CA . PRO A 1 223 ? -1.886 -12.062 5.149 1.00 53.69 223 PRO A CA 1
ATOM 1818 C C . PRO A 1 223 ? -3.140 -11.968 4.273 1.00 53.69 223 PRO A C 1
ATOM 1820 O O . PRO A 1 223 ? -4.069 -12.750 4.443 1.00 53.69 223 PRO A O 1
ATOM 1823 N N . ALA A 1 224 ? -3.131 -11.117 3.241 1.00 53.44 224 ALA A N 1
ATOM 1824 C CA . ALA A 1 224 ? -4.217 -11.030 2.262 1.00 53.44 224 ALA A CA 1
ATOM 1825 C C . ALA A 1 224 ? -4.374 -12.298 1.395 1.00 53.44 224 ALA A C 1
ATOM 1827 O O . ALA A 1 224 ? -5.385 -12.458 0.710 1.00 53.44 224 ALA A O 1
ATOM 1828 N N . SER A 1 225 ? -3.365 -13.176 1.358 1.00 51.25 225 SER A N 1
ATOM 1829 C CA . SER A 1 225 ? -3.436 -14.451 0.634 1.00 51.25 225 SER A CA 1
ATOM 1830 C C . SER A 1 225 ? -4.064 -15.580 1.454 1.00 51.25 225 SER A C 1
ATOM 1832 O O . SER A 1 225 ? -4.611 -16.507 0.858 1.00 51.25 225 SER A O 1
ATOM 1834 N N . GLU A 1 226 ? -4.016 -15.494 2.787 1.00 51.94 226 GLU A N 1
ATOM 1835 C CA . GLU A 1 226 ? -4.700 -16.439 3.675 1.00 51.94 226 GLU A CA 1
ATOM 1836 C C . GLU A 1 226 ? -6.114 -15.991 4.012 1.00 51.94 226 GLU A C 1
ATOM 1838 O O . GLU A 1 226 ? -6.993 -16.833 3.922 1.00 51.94 226 GLU A O 1
ATOM 1843 N N . GLU A 1 227 ? -6.380 -14.698 4.239 1.00 53.69 227 GLU A N 1
ATOM 1844 C CA . GLU A 1 227 ? -7.764 -14.210 4.406 1.00 53.69 227 GLU A CA 1
ATOM 1845 C C . GLU A 1 227 ? -8.644 -14.614 3.210 1.00 53.69 227 GLU A C 1
ATOM 1847 O O . GLU A 1 227 ? -9.750 -15.107 3.387 1.00 53.69 227 GLU A O 1
ATOM 1852 N N . LYS A 1 228 ? -8.113 -14.533 1.981 1.00 50.09 228 LYS A N 1
ATOM 1853 C CA . LYS A 1 228 ? -8.817 -15.012 0.778 1.00 50.09 228 LYS A CA 1
ATOM 1854 C C . LYS A 1 228 ? -9.009 -16.527 0.728 1.00 50.09 228 LYS A C 1
ATOM 1856 O O . LYS A 1 228 ? -9.974 -16.991 0.133 1.00 50.09 228 LYS A O 1
ATOM 1861 N N . LYS A 1 229 ? -8.079 -17.301 1.292 1.00 47.72 229 LYS A N 1
ATOM 1862 C CA . LYS A 1 229 ? -8.200 -18.765 1.359 1.00 47.72 229 LYS A CA 1
ATOM 1863 C C . LYS A 1 229 ? -9.154 -19.203 2.461 1.00 47.72 229 LYS A C 1
ATOM 1865 O O . LYS A 1 229 ? -9.817 -20.218 2.285 1.00 47.72 229 LYS A O 1
ATOM 1870 N N . GLU A 1 230 ? -9.197 -18.480 3.574 1.00 52.56 230 GLU A N 1
ATOM 1871 C CA . GLU A 1 230 ? -10.134 -18.720 4.667 1.00 52.56 230 GLU A CA 1
ATOM 1872 C C . GLU A 1 230 ? -11.554 -18.318 4.254 1.00 52.56 230 GLU A C 1
ATOM 1874 O O . GLU A 1 230 ? -12.454 -19.132 4.431 1.00 52.56 230 GLU A O 1
ATOM 1879 N N . GLU A 1 231 ? -11.748 -17.180 3.572 1.00 51.78 231 GLU A N 1
ATOM 1880 C CA . GLU A 1 231 ? -13.047 -16.808 2.984 1.00 51.78 231 GLU A CA 1
ATOM 1881 C C . GLU A 1 231 ? -13.522 -17.836 1.937 1.00 51.78 231 GLU A C 1
ATOM 1883 O O . GLU A 1 231 ? -14.655 -18.302 2.016 1.00 51.78 231 GLU A O 1
ATOM 1888 N N . GLU A 1 232 ? -12.662 -18.290 1.011 1.00 52.50 232 GLU A N 1
ATOM 1889 C CA . GLU A 1 232 ? -13.032 -19.352 0.050 1.00 52.50 232 GLU A CA 1
ATOM 1890 C C . GLU A 1 232 ? -13.314 -20.707 0.725 1.00 52.50 232 GLU A C 1
ATOM 1892 O O . GLU A 1 232 ? -14.064 -21.531 0.190 1.00 52.50 232 GLU A O 1
ATOM 1897 N N . ALA A 1 233 ? -12.683 -20.989 1.867 1.00 53.31 233 ALA A N 1
ATOM 1898 C CA . ALA A 1 233 ? -12.911 -22.220 2.616 1.00 53.31 233 ALA A CA 1
ATOM 1899 C C . ALA A 1 233 ? -14.219 -22.162 3.415 1.00 53.31 233 ALA A C 1
ATOM 1901 O O . ALA A 1 233 ? -14.923 -23.170 3.488 1.00 53.31 233 ALA A O 1
ATOM 1902 N N . GLU A 1 234 ? -14.558 -21.001 3.973 1.00 53.12 234 GLU A N 1
ATOM 1903 C CA . GLU A 1 234 ? -15.802 -20.766 4.704 1.00 53.12 234 GLU A CA 1
ATOM 1904 C C . GLU A 1 234 ? -17.006 -20.723 3.750 1.00 53.12 234 GLU A C 1
ATOM 1906 O O . GLU A 1 234 ? -18.025 -21.354 4.024 1.00 53.12 234 GLU A O 1
ATOM 1911 N N . GLU A 1 235 ? -16.855 -20.125 2.563 1.00 53.75 235 GLU A N 1
ATOM 1912 C CA . GLU A 1 235 ? -17.888 -20.105 1.518 1.00 53.75 235 GLU A CA 1
ATOM 1913 C C . GLU A 1 235 ? -18.165 -21.519 0.968 1.00 53.75 235 GLU A C 1
ATOM 1915 O O . GLU A 1 235 ? -19.318 -21.933 0.842 1.00 53.75 235 GLU A O 1
ATOM 1920 N N . LYS A 1 236 ? -17.122 -22.342 0.771 1.00 54.81 236 LYS A N 1
ATOM 1921 C CA . LYS A 1 236 ? -17.281 -23.762 0.391 1.00 54.81 236 LYS A CA 1
ATOM 1922 C C . LYS A 1 236 ? -17.812 -24.656 1.509 1.00 54.81 236 LYS A C 1
ATOM 1924 O O . LYS A 1 236 ? -18.361 -25.723 1.223 1.00 54.81 236 LYS A O 1
ATOM 1929 N N . ALA A 1 237 ? -17.602 -24.286 2.770 1.00 54.50 237 ALA A N 1
ATOM 1930 C CA . ALA A 1 237 ? -18.164 -25.004 3.909 1.00 54.50 237 ALA A CA 1
ATOM 1931 C C . ALA A 1 237 ? -19.650 -24.666 4.101 1.00 54.50 237 ALA A C 1
ATOM 1933 O O . ALA A 1 237 ? -20.429 -25.564 4.415 1.00 54.50 237 ALA A O 1
ATOM 1934 N N . ALA A 1 238 ? -20.045 -23.415 3.846 1.00 54.25 238 ALA A N 1
ATOM 1935 C CA . ALA A 1 238 ? -21.437 -22.977 3.857 1.00 54.25 238 ALA A CA 1
ATOM 1936 C C . ALA A 1 238 ? -22.243 -23.586 2.694 1.00 54.25 238 ALA A C 1
ATOM 1938 O O . ALA A 1 238 ? -23.324 -24.119 2.925 1.00 54.25 238 ALA A O 1
ATOM 1939 N N . GLU A 1 239 ? -21.685 -23.628 1.478 1.00 51.53 239 GLU A N 1
ATOM 1940 C CA . GLU A 1 239 ? -22.342 -24.237 0.306 1.00 51.53 239 GLU A CA 1
ATOM 1941 C C . GLU A 1 239 ? -22.550 -25.756 0.472 1.00 51.53 239 GLU A C 1
ATOM 1943 O O . GLU A 1 239 ? -23.537 -26.311 0.007 1.00 51.53 239 GLU A O 1
ATOM 1948 N N . LYS A 1 240 ? -21.667 -26.445 1.210 1.00 52.22 240 LYS A N 1
ATOM 1949 C CA . LYS A 1 240 ? -21.830 -27.871 1.554 1.00 52.22 240 LYS A CA 1
ATOM 1950 C C . LYS A 1 240 ? -22.775 -28.151 2.724 1.00 52.22 240 LYS A C 1
ATOM 1952 O O . LYS A 1 240 ? -23.037 -29.319 2.999 1.00 52.22 240 LYS A O 1
ATOM 1957 N N . ALA A 1 241 ? -23.206 -27.127 3.452 1.00 50.06 241 ALA A N 1
ATOM 1958 C CA . ALA A 1 241 ? -24.142 -27.268 4.563 1.00 50.06 241 ALA A CA 1
ATOM 1959 C C . ALA A 1 241 ? -25.597 -26.970 4.152 1.00 50.06 241 ALA A C 1
ATOM 1961 O O . ALA A 1 241 ? -26.505 -27.283 4.923 1.00 50.06 241 ALA A O 1
ATOM 1962 N N . GLU A 1 242 ? -25.817 -26.391 2.964 1.00 47.12 242 GLU A N 1
ATOM 1963 C CA . GLU A 1 242 ? -27.146 -26.098 2.401 1.00 47.12 242 GLU A CA 1
ATOM 1964 C C . GLU A 1 242 ? -27.638 -27.103 1.330 1.00 47.12 242 GLU A C 1
ATOM 1966 O O . GLU A 1 242 ? -28.796 -27.000 0.919 1.00 47.12 242 GLU A O 1
ATOM 1971 N N . ASP A 1 243 ? -26.824 -28.091 0.928 1.00 40.34 243 ASP A N 1
ATOM 1972 C CA . ASP A 1 243 ? -27.189 -29.234 0.051 1.00 40.34 243 ASP A CA 1
ATOM 1973 C C . ASP A 1 243 ? -27.303 -30.541 0.868 1.00 40.34 243 ASP A C 1
ATOM 1975 O O . ASP A 1 243 ? -28.308 -31.279 0.716 1.00 40.34 243 ASP A O 1
#

Radius of gyration: 48.64 Å; chains: 1; bounding box: 100×82×137 Å

Foldseek 3Di:
DDDCPVVVVVVVVVVVVVVVVVVVVVVVVVVVVVVVVVVVVVVVVVVVVVVVVVVVVVVVVVVVVLVVLLVVQLVVLVPQPCPVVLVLLVVLLVVLVVLLPPPDDDPPPPPPPPPDPDPPPDDDDDDPVPDPPVVDDDPDDDDDDDDDDDDDDDDAWDFDDDDPVSCVSCVVVVHDDDRTNVCSVVVSVVSVVVSVVSVVVRVVSVVVSVVVVVCCVPVVDRVVVVV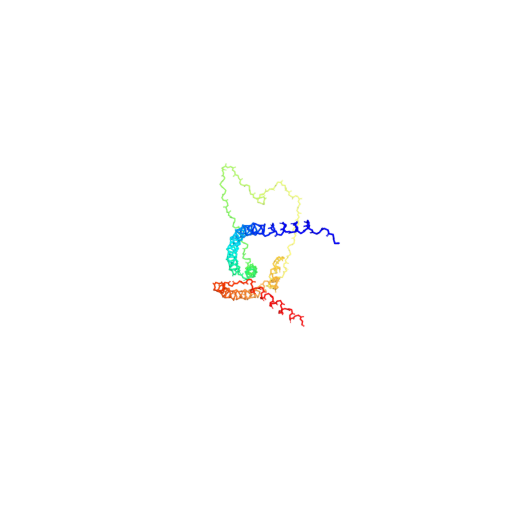VVVVVVVVVVVVVVVD

Sequence (243 aa):
MGDMGPIIAEKEEISKRIPETMPERNTLRDEFRAKEQEYRKYMDEVRAERQKKSMEEREARNKEYDLVRRQRAADKLDEQPHVAEMTLIEQTMAFCKSLTASKGPVVAEEKKETSYDLPDGAEVMLKKEDREEFYYAPTVAKKKGKAKKGGKEGGSAKPIRHNAETFRLFDQLKLDAPITTDEIPALLEKLEAQLEEYKEKVKVWEEKREELKKKILEDGFDPASEEKKEEEAEEKAAEKAED

pLDDT: mean 72.18, std 17.82, range [33.94, 97.31]